Protein AF-A0AA88U810-F1 (afdb_monomer)

InterPro domains:
  IPR001944 Glycoside hydrolase, family 35 [PR00742] (34-49)
  IPR001944 Glycoside hydrolase, family 35 [PR00742] (54-70)
  IPR001944 Glycoside hydrolase, family 35 [PTHR23421] (40-185)
  IPR017853 Glycoside hydrolase superfamily [SSF51445] (4-89)
  IPR031330 Glycoside hydrolase 35, catalytic domain [PF01301] (40-86)
  IPR041392 Beta-galactosidase, beta-sandwich domain [PF17834] (128-183)

Foldseek 3Di:
DDDPPPVVVVVVVVVVVVVVVVPPVDDDDDDDDDDDDDQDQAQAAQDDDPGAPPPGDRARQSLHCQGNVRDGQPPVVVQVVLVVVLCVVCVVLVVQWDKDKDKDDADAWQDDPPDDDDDVQQIWMWIKTAHPVPRFIKIKIFGSAQPGWTWHQPDVLGIDTAGHGKIFIAGSSNRTSHMNPDGPIDGDDDDPPPPPPPPDDDDDD

Structure (mmCIF, N/CA/C/O backbone):
data_AF-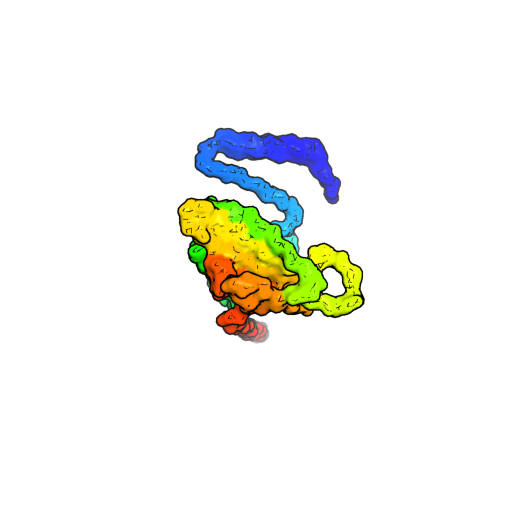A0AA88U810-F1
#
_entry.id   AF-A0AA88U810-F1
#
loop_
_atom_site.group_PDB
_atom_site.id
_atom_site.type_symbol
_atom_site.label_atom_id
_atom_site.label_alt_id
_atom_site.label_comp_id
_atom_site.label_asym_id
_atom_site.label_entity_id
_atom_site.label_seq_id
_atom_site.pdbx_PDB_ins_code
_atom_site.Cartn_x
_atom_site.Cartn_y
_atom_site.Cartn_z
_atom_site.occupancy
_atom_site.B_iso_or_equiv
_atom_site.auth_seq_id
_atom_site.auth_comp_id
_atom_site.auth_asym_id
_atom_site.auth_atom_id
_atom_site.pdbx_PDB_model_num
ATOM 1 N N . MET A 1 1 ? 28.935 14.858 -11.983 1.00 51.69 1 MET A N 1
ATOM 2 C CA . MET A 1 1 ? 28.160 16.095 -12.234 1.00 51.69 1 MET A CA 1
ATOM 3 C C . MET A 1 1 ? 27.867 16.756 -10.897 1.00 51.69 1 MET A C 1
ATOM 5 O O . MET A 1 1 ? 27.510 16.044 -9.969 1.00 51.69 1 MET A O 1
ATOM 9 N N . GLY A 1 2 ? 28.079 18.069 -10.774 1.00 67.12 2 GLY A N 1
ATOM 10 C CA . GLY A 1 2 ? 27.687 18.829 -9.581 1.00 67.12 2 GLY A CA 1
ATOM 11 C C . GLY A 1 2 ? 26.196 19.204 -9.606 1.00 67.12 2 GLY A C 1
ATOM 12 O O . GLY A 1 2 ? 25.563 19.084 -10.656 1.00 67.12 2 GLY A O 1
ATOM 13 N N . PRO A 1 3 ? 25.620 19.649 -8.477 1.00 74.25 3 PRO A N 1
ATOM 14 C CA . PRO A 1 3 ? 24.229 20.092 -8.420 1.00 74.25 3 PRO A CA 1
ATOM 15 C C . PRO A 1 3 ? 23.983 21.300 -9.341 1.00 74.25 3 PRO A C 1
ATOM 17 O O . PRO A 1 3 ? 24.819 22.195 -9.430 1.00 74.25 3 PRO A O 1
ATOM 20 N N . TYR A 1 4 ? 22.802 21.365 -9.969 1.00 81.06 4 TYR A N 1
ATOM 21 C CA . TYR A 1 4 ? 22.402 22.415 -10.928 1.00 81.06 4 TYR A CA 1
ATOM 22 C C . TYR A 1 4 ? 22.314 23.850 -10.354 1.00 81.06 4 TYR A C 1
ATOM 24 O O . TYR A 1 4 ? 22.007 24.791 -11.088 1.00 81.06 4 TYR A O 1
ATOM 32 N N . GLY A 1 5 ? 22.568 24.038 -9.055 1.00 87.88 5 GLY A N 1
ATOM 33 C CA . GLY A 1 5 ? 22.649 25.351 -8.408 1.00 87.88 5 GLY A CA 1
ATOM 34 C C . GLY A 1 5 ? 21.390 26.215 -8.561 1.00 87.88 5 GLY A C 1
ATOM 35 O O . GLY A 1 5 ? 20.269 25.710 -8.654 1.00 87.88 5 GLY A O 1
ATOM 36 N N . GLU A 1 6 ? 21.575 27.536 -8.585 1.00 91.00 6 GLU A N 1
ATOM 37 C CA . GLU A 1 6 ? 20.479 28.509 -8.724 1.00 91.00 6 GLU A CA 1
ATOM 38 C C . GLU A 1 6 ? 19.759 28.420 -10.074 1.00 91.00 6 GLU A C 1
ATOM 40 O O . GLU A 1 6 ? 18.545 28.600 -10.136 1.00 91.00 6 GLU A O 1
ATOM 45 N N . ALA A 1 7 ? 20.469 28.065 -11.149 1.00 90.00 7 ALA A N 1
ATOM 46 C CA . ALA A 1 7 ? 19.852 27.859 -12.458 1.00 90.00 7 ALA A CA 1
ATOM 47 C C . ALA A 1 7 ? 18.807 26.731 -12.414 1.00 90.00 7 ALA A C 1
ATOM 49 O O . ALA A 1 7 ? 17.705 26.883 -12.944 1.00 90.00 7 ALA A O 1
ATOM 50 N N . GLY A 1 8 ? 19.113 25.639 -11.704 1.00 87.25 8 GLY A N 1
ATOM 51 C CA . GLY A 1 8 ? 18.159 24.565 -11.441 1.00 87.25 8 GLY A CA 1
ATOM 52 C C . GLY A 1 8 ? 16.920 25.069 -10.702 1.00 87.25 8 GLY A C 1
ATOM 53 O O . GLY A 1 8 ? 15.804 24.820 -11.143 1.00 87.25 8 GLY A O 1
ATOM 54 N N . LYS A 1 9 ? 17.087 25.840 -9.621 1.00 86.94 9 LYS A N 1
ATOM 55 C CA . LYS A 1 9 ? 15.951 26.394 -8.859 1.00 86.94 9 LYS A CA 1
ATOM 56 C C . LYS A 1 9 ? 15.064 27.303 -9.713 1.00 86.94 9 LYS A C 1
ATOM 58 O O . LYS A 1 9 ? 13.843 27.149 -9.689 1.00 86.94 9 LYS A O 1
ATOM 63 N N . SER A 1 10 ? 15.665 28.197 -10.497 1.00 91.31 10 SER A N 1
ATOM 64 C CA . SER A 1 10 ? 14.942 29.095 -11.407 1.00 91.31 10 SER A CA 1
ATOM 65 C C . SER A 1 10 ? 14.142 28.325 -12.458 1.00 91.31 10 SER A C 1
ATOM 67 O O . SER A 1 10 ? 12.977 28.639 -12.692 1.00 91.31 10 SER A O 1
ATOM 69 N N . TYR A 1 11 ? 14.718 27.263 -13.028 1.00 91.00 11 TYR A N 1
ATOM 70 C CA . TYR A 1 11 ? 14.013 26.384 -13.961 1.00 91.00 11 TYR A CA 1
ATOM 71 C C . TYR A 1 11 ? 12.828 25.654 -13.308 1.00 91.00 11 TYR A C 1
ATOM 73 O O . TYR A 1 11 ? 11.730 25.631 -13.864 1.00 91.00 11 TYR A O 1
ATOM 81 N N . ILE A 1 12 ? 13.016 25.089 -12.109 1.00 88.75 12 ILE A N 1
ATOM 82 C CA . ILE A 1 12 ? 11.950 24.392 -11.367 1.00 88.75 12 ILE A CA 1
ATOM 83 C C . ILE A 1 12 ? 10.801 25.343 -11.007 1.00 88.75 12 ILE A C 1
ATOM 85 O O . ILE A 1 12 ? 9.641 24.933 -10.998 1.00 88.75 12 ILE A O 1
ATOM 89 N N . LYS A 1 13 ? 11.104 26.613 -10.727 1.00 90.62 13 LYS A N 1
ATOM 90 C CA . LYS A 1 13 ? 10.081 27.629 -10.479 1.00 90.62 13 LYS A CA 1
ATOM 91 C C . LYS A 1 13 ? 9.305 27.958 -11.755 1.00 90.62 13 LYS A C 1
ATOM 93 O O . LYS A 1 13 ? 8.086 27.819 -11.774 1.00 90.62 13 LYS A O 1
ATOM 98 N N . TRP A 1 14 ? 10.012 28.293 -12.833 1.00 94.69 14 TRP A N 1
ATOM 99 C CA . TRP A 1 14 ? 9.397 28.615 -14.121 1.00 94.69 14 TRP A CA 1
ATOM 100 C C . TRP A 1 14 ? 8.522 27.471 -14.661 1.00 94.69 14 TRP A C 1
ATOM 102 O O . TRP A 1 14 ? 7.395 27.715 -15.085 1.00 94.69 14 TRP A O 1
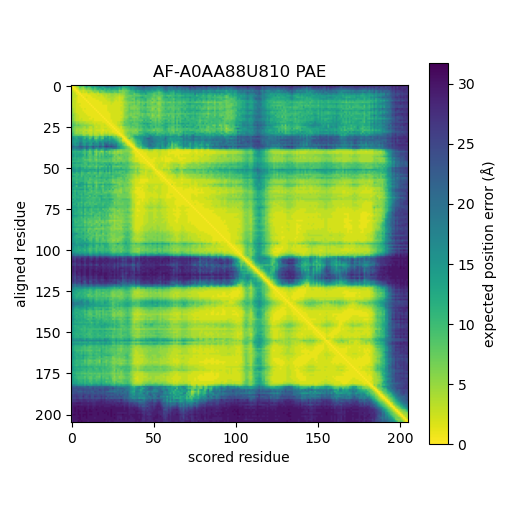ATOM 112 N N . ARG A 1 15 ? 8.984 26.209 -14.590 1.00 93.62 15 ARG A N 1
ATOM 113 C CA . ARG A 1 15 ? 8.199 25.054 -15.072 1.00 93.62 15 ARG A CA 1
ATOM 114 C C . ARG A 1 15 ? 6.889 24.885 -14.293 1.00 93.62 15 ARG A C 1
ATOM 116 O O . ARG A 1 15 ? 5.883 24.488 -14.871 1.00 93.62 15 ARG A O 1
ATOM 123 N N . ALA A 1 16 ? 6.904 25.159 -12.985 1.00 91.38 16 ALA A N 1
ATOM 124 C CA . ALA A 1 16 ? 5.725 25.037 -12.134 1.00 91.38 16 ALA A CA 1
ATOM 125 C C . ALA A 1 16 ? 4.721 26.157 -12.431 1.00 91.38 16 ALA A C 1
ATOM 127 O O . ALA A 1 16 ? 3.528 25.892 -12.561 1.00 91.38 16 ALA A O 1
ATOM 128 N N . GLU A 1 17 ? 5.207 27.388 -12.607 1.00 94.81 17 GLU A N 1
ATOM 129 C CA . GLU A 1 17 ? 4.382 28.535 -13.002 1.00 94.81 17 GLU A CA 1
ATOM 130 C C . GLU A 1 17 ? 3.748 28.327 -14.383 1.00 94.81 17 GLU A C 1
ATOM 132 O O . GLU A 1 17 ? 2.558 28.589 -14.556 1.00 94.81 17 GLU A O 1
ATOM 137 N N . LEU A 1 18 ? 4.504 27.784 -15.344 1.00 95.38 18 LEU A N 1
ATOM 138 C CA . LEU A 1 18 ? 3.981 27.411 -16.656 1.00 95.38 18 LEU A CA 1
ATOM 139 C C . LEU A 1 18 ? 2.897 26.331 -16.550 1.00 95.38 18 LEU A C 1
ATOM 141 O O . LEU A 1 18 ? 1.841 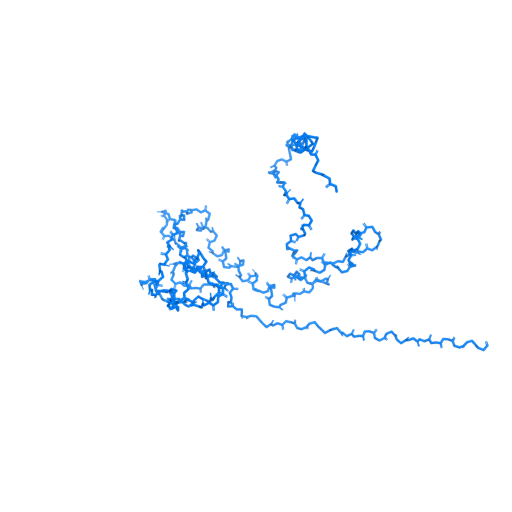26.473 -17.150 1.00 95.38 18 LEU A O 1
ATOM 145 N N . ALA A 1 19 ? 3.125 25.264 -15.780 1.00 92.69 19 ALA A N 1
ATOM 146 C CA . ALA A 1 19 ? 2.130 24.205 -15.619 1.00 92.69 19 ALA A CA 1
ATOM 147 C C . ALA A 1 19 ? 0.810 24.758 -15.049 1.00 92.69 19 ALA A C 1
ATOM 149 O O . ALA A 1 19 ? -0.266 24.507 -15.596 1.00 92.69 19 ALA A O 1
ATOM 150 N N . VAL A 1 20 ? 0.887 25.579 -13.996 1.00 92.75 20 VAL A N 1
ATOM 151 C CA . VAL A 1 20 ? -0.289 26.227 -13.396 1.00 92.75 20 VAL A CA 1
ATOM 152 C C . VAL A 1 20 ? -0.989 27.163 -14.389 1.00 92.75 20 VAL A C 1
ATOM 154 O O . VAL A 1 20 ? -2.219 27.162 -14.446 1.00 92.75 20 VAL A O 1
ATOM 157 N N . SER A 1 21 ? -0.243 27.918 -15.204 1.00 95.88 21 SER A N 1
ATOM 158 C CA . SER A 1 21 ? -0.827 28.882 -16.148 1.00 95.88 21 SER A CA 1
ATOM 159 C C . SER A 1 21 ? -1.617 28.238 -17.291 1.00 95.88 21 SER A C 1
ATOM 161 O O . SER A 1 21 ? -2.505 28.884 -17.845 1.00 95.88 21 SER A O 1
ATOM 163 N N . LEU A 1 22 ? -1.374 26.958 -17.600 1.00 95.12 22 LEU A N 1
ATOM 164 C CA . LEU A 1 22 ? -2.154 26.204 -18.589 1.00 95.12 22 LEU A CA 1
ATOM 165 C C . LEU A 1 22 ? -3.609 25.950 -18.158 1.00 95.12 22 LEU A C 1
ATOM 167 O O . LEU A 1 22 ? -4.422 25.571 -18.995 1.00 95.12 22 LEU A O 1
ATOM 171 N N . ASN A 1 23 ? -3.945 26.152 -16.877 1.00 92.12 23 ASN A N 1
ATOM 172 C CA . ASN A 1 23 ? -5.307 26.076 -16.338 1.00 92.12 23 ASN A CA 1
ATOM 173 C C . ASN A 1 23 ? -6.091 24.813 -16.761 1.00 92.12 23 ASN A C 1
ATOM 175 O O . ASN A 1 23 ? -7.247 24.872 -17.176 1.00 92.12 23 ASN A O 1
ATOM 179 N N . VAL A 1 24 ? -5.451 23.650 -16.639 1.00 92.81 24 VAL A N 1
ATOM 180 C CA . VAL A 1 24 ? -5.997 22.352 -17.078 1.00 92.81 24 VAL A CA 1
ATOM 181 C C . VAL A 1 24 ? -7.153 21.819 -16.213 1.00 92.81 24 VAL A C 1
ATOM 183 O O . VAL A 1 24 ? -7.728 20.784 -16.532 1.00 92.81 24 VAL A O 1
ATOM 186 N N . GLY A 1 25 ? -7.502 22.497 -15.113 1.00 91.75 25 GLY A N 1
ATOM 187 C CA . GLY A 1 25 ? -8.644 22.146 -14.257 1.00 91.75 25 GLY A CA 1
ATOM 188 C C . GLY A 1 25 ? -8.413 20.995 -13.268 1.00 91.75 25 GLY A C 1
ATOM 189 O O . GLY A 1 25 ? -9.334 20.636 -12.539 1.00 91.75 25 GLY A O 1
ATOM 190 N N . VAL A 1 26 ? -7.199 20.440 -13.198 1.00 93.25 26 VAL A N 1
ATOM 191 C CA . VAL A 1 26 ? -6.799 19.397 -12.236 1.00 93.25 26 VAL A CA 1
ATOM 192 C C . VAL A 1 26 ? -5.497 19.777 -11.513 1.00 93.25 26 VAL A C 1
ATOM 194 O O . VAL A 1 26 ? -4.697 20.528 -12.077 1.00 93.25 26 VAL A O 1
ATOM 197 N N . PRO A 1 27 ? -5.259 19.300 -10.272 1.00 90.31 27 PRO A N 1
ATOM 198 C CA . PRO A 1 27 ? -4.033 19.606 -9.538 1.00 90.31 27 PRO A CA 1
ATOM 199 C C . PRO A 1 27 ? -2.773 19.090 -10.238 1.00 90.31 27 PRO A C 1
ATOM 201 O O . PRO A 1 27 ? -2.723 17.949 -10.697 1.00 90.31 27 PRO A O 1
ATOM 204 N N . TRP A 1 28 ? -1.724 19.910 -10.244 1.00 87.50 28 TRP A N 1
ATOM 205 C CA . TRP A 1 28 ? -0.393 19.495 -10.677 1.00 87.50 28 TRP A CA 1
ATOM 206 C C . TRP A 1 28 ? 0.382 18.856 -9.526 1.00 87.50 28 TRP A C 1
ATOM 208 O O . TRP A 1 28 ? 0.409 19.383 -8.414 1.00 87.50 28 TRP A O 1
ATOM 218 N N . VAL A 1 29 ? 1.069 17.752 -9.816 1.00 87.56 29 VAL A N 1
ATOM 219 C CA . VAL A 1 29 ? 1.972 17.068 -8.883 1.00 87.56 29 VAL A CA 1
ATOM 220 C C . VAL A 1 29 ? 3.346 16.945 -9.539 1.00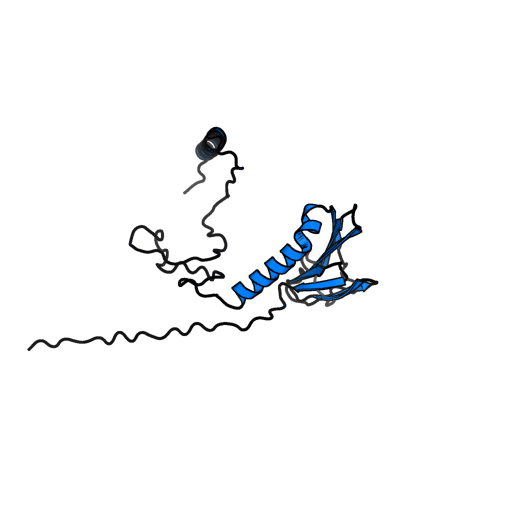 87.56 29 VAL A C 1
ATOM 222 O O . VAL A 1 29 ? 3.455 16.669 -10.730 1.00 87.56 29 VAL A O 1
ATOM 225 N N . THR A 1 30 ? 4.407 17.177 -8.768 1.00 80.88 30 THR A N 1
ATOM 226 C CA . THR A 1 30 ? 5.801 17.046 -9.214 1.00 80.88 30 THR A CA 1
ATOM 227 C C . THR A 1 30 ? 6.502 16.049 -8.304 1.00 80.88 30 THR A C 1
ATOM 229 O O . THR A 1 30 ? 6.679 16.327 -7.118 1.00 80.88 30 THR A O 1
ATOM 232 N N . CYS A 1 31 ? 6.941 14.919 -8.851 1.00 75.12 31 CYS A N 1
ATOM 233 C CA . CYS A 1 31 ? 7.801 13.981 -8.138 1.00 75.12 31 CYS A CA 1
ATOM 234 C C . CYS A 1 31 ? 9.235 14.538 -8.011 1.00 75.12 31 CYS A C 1
ATOM 236 O O . CYS A 1 31 ? 9.712 15.318 -8.842 1.00 75.12 31 CYS A O 1
ATOM 238 N N . LYS A 1 32 ? 9.933 14.164 -6.935 1.00 63.84 32 LYS A N 1
ATOM 239 C CA . LYS A 1 32 ? 11.369 14.421 -6.747 1.00 63.84 32 LYS A CA 1
ATOM 240 C C . LYS A 1 32 ? 12.106 13.162 -7.197 1.00 63.84 32 LYS A C 1
ATOM 242 O O . LYS A 1 32 ? 11.866 12.121 -6.602 1.00 63.84 32 LYS A O 1
ATOM 247 N N . GLN A 1 33 ? 12.994 13.234 -8.191 1.00 54.16 33 GLN A N 1
ATOM 248 C CA . GLN A 1 33 ? 13.615 12.022 -8.739 1.00 54.16 33 GLN A CA 1
ATOM 249 C C . GLN A 1 33 ? 15.145 12.087 -8.732 1.00 54.16 33 GLN A C 1
ATOM 251 O O . GLN A 1 33 ? 15.744 13.013 -9.274 1.00 54.16 33 GLN A O 1
ATOM 256 N N . ALA A 1 34 ? 15.755 11.082 -8.108 1.00 52.47 34 ALA A N 1
ATOM 257 C CA . ALA A 1 34 ? 17.111 10.630 -8.394 1.00 52.47 34 ALA A CA 1
ATOM 258 C C . ALA A 1 34 ? 16.976 9.133 -8.718 1.00 52.47 34 ALA A C 1
ATOM 260 O O . ALA A 1 34 ? 16.962 8.289 -7.831 1.00 52.47 34 ALA A O 1
ATOM 261 N N . ASP A 1 35 ? 16.696 8.860 -9.987 1.00 49.38 35 ASP A N 1
ATOM 262 C CA . ASP A 1 35 ? 16.807 7.571 -10.683 1.00 49.38 35 ASP A CA 1
ATOM 263 C C . ASP A 1 35 ? 15.909 6.401 -10.242 1.00 49.38 35 ASP A C 1
ATOM 265 O O . ASP A 1 35 ? 16.075 5.300 -10.752 1.00 49.38 35 ASP A O 1
ATOM 269 N N . ALA A 1 36 ? 14.932 6.605 -9.359 1.00 49.91 36 ALA A N 1
ATOM 270 C CA . ALA A 1 36 ? 14.001 5.547 -8.970 1.00 49.91 36 ALA A CA 1
ATOM 271 C C . ALA A 1 36 ? 12.862 5.377 -10.000 1.00 49.91 36 ALA A C 1
ATOM 273 O O . ALA A 1 36 ? 12.108 6.325 -10.238 1.00 49.91 36 ALA A O 1
ATOM 274 N N . PRO A 1 37 ? 12.689 4.189 -10.590 1.00 56.12 37 PRO A N 1
ATOM 275 C CA . PRO A 1 37 ? 11.380 3.680 -10.970 1.00 56.12 37 PRO A CA 1
ATOM 276 C C . PRO A 1 37 ? 10.610 3.350 -9.689 1.00 56.12 37 PRO A C 1
ATOM 278 O O . PRO A 1 37 ? 11.029 2.518 -8.883 1.00 56.12 37 PRO A O 1
ATOM 281 N N . GLU A 1 38 ? 9.508 4.063 -9.478 1.00 63.41 38 GLU A N 1
ATOM 282 C CA . GLU A 1 38 ? 8.498 3.709 -8.478 1.00 63.41 38 GLU A CA 1
ATOM 283 C C . GLU A 1 38 ? 7.933 2.306 -8.777 1.00 63.41 38 GLU A C 1
ATOM 285 O O . GLU A 1 38 ? 8.047 1.846 -9.917 1.00 63.41 38 GLU A O 1
ATOM 290 N N . PRO A 1 39 ? 7.353 1.585 -7.795 1.00 75.00 39 PRO A N 1
ATOM 291 C CA . PRO A 1 39 ? 6.843 0.240 -8.043 1.00 75.00 39 PRO A CA 1
ATOM 292 C C . PRO A 1 39 ? 5.829 0.257 -9.194 1.00 75.00 39 PRO A C 1
ATOM 294 O O . PRO A 1 39 ? 4.753 0.846 -9.093 1.00 75.00 39 PRO A O 1
ATOM 297 N N . MET A 1 40 ? 6.193 -0.391 -10.300 1.00 86.44 40 MET A N 1
ATOM 298 C CA . MET A 1 40 ? 5.344 -0.510 -11.478 1.00 86.44 40 MET A CA 1
ATOM 299 C C . MET A 1 40 ? 4.201 -1.481 -11.180 1.00 86.44 40 MET A C 1
ATOM 301 O O . MET A 1 40 ? 4.413 -2.528 -10.570 1.00 86.44 40 MET A O 1
ATOM 305 N N . TYR A 1 41 ? 2.985 -1.163 -11.633 1.00 90.69 41 TYR A N 1
ATOM 306 C CA . TYR A 1 41 ? 1.893 -2.144 -11.613 1.00 90.69 41 TYR A CA 1
ATOM 307 C C . TYR A 1 41 ? 2.057 -3.191 -12.726 1.00 90.69 41 TYR A C 1
ATOM 309 O O . TYR A 1 41 ? 1.805 -4.374 -12.514 1.00 90.69 41 TYR A O 1
ATOM 317 N N . HIS A 1 42 ? 2.525 -2.740 -13.889 1.00 93.31 42 HIS A N 1
ATOM 318 C CA . HIS A 1 42 ? 3.010 -3.549 -14.998 1.00 93.31 42 HIS A CA 1
ATOM 319 C C . HIS A 1 42 ? 4.219 -2.833 -15.583 1.00 93.31 42 HIS A C 1
ATOM 321 O O . HIS A 1 42 ? 4.122 -1.655 -15.930 1.00 93.31 42 HIS A O 1
ATOM 327 N N . GLY A 1 43 ? 5.349 -3.524 -15.642 1.00 91.62 43 GLY A N 1
ATOM 328 C CA . GLY A 1 43 ? 6.582 -2.964 -16.169 1.00 91.62 43 GLY A CA 1
ATOM 329 C C . GLY A 1 43 ? 6.704 -3.091 -17.694 1.00 91.62 43 GLY A C 1
ATOM 330 O O . GLY A 1 43 ? 6.924 -2.096 -18.383 1.00 91.62 43 GLY A O 1
ATOM 331 N N . GLY A 1 44 ? 6.472 -4.295 -18.227 1.00 91.69 44 GLY A N 1
ATOM 332 C CA . GLY A 1 44 ? 6.482 -4.576 -19.667 1.00 91.69 44 GLY A CA 1
ATOM 333 C C . GLY A 1 44 ? 7.888 -4.689 -20.266 1.00 91.69 44 GLY A C 1
ATOM 334 O O . GLY A 1 44 ? 8.821 -5.145 -19.604 1.00 91.69 44 GLY A O 1
ATOM 335 N N . THR A 1 45 ? 8.037 -4.272 -21.526 1.00 94.50 45 THR A N 1
ATOM 336 C CA . THR A 1 45 ? 9.264 -4.453 -22.320 1.00 94.50 45 THR A CA 1
ATOM 337 C C . THR A 1 45 ? 9.683 -3.152 -23.005 1.00 94.50 45 THR A C 1
ATOM 339 O O . THR A 1 45 ? 8.884 -2.469 -23.652 1.00 94.50 45 THR A O 1
ATOM 342 N N . ASN A 1 46 ? 10.975 -2.839 -22.948 1.00 93.50 46 ASN A N 1
ATOM 343 C CA . ASN A 1 46 ? 11.602 -1.774 -23.725 1.00 93.50 46 ASN A CA 1
ATOM 344 C C . ASN A 1 46 ? 11.796 -2.216 -25.188 1.00 93.50 46 ASN A C 1
ATOM 346 O O . ASN A 1 46 ? 12.862 -2.698 -25.570 1.00 93.50 46 ASN A O 1
ATOM 350 N N . PHE A 1 47 ? 10.762 -2.072 -26.021 1.00 92.44 47 PHE A N 1
ATOM 351 C CA . PHE A 1 47 ? 10.823 -2.467 -27.433 1.00 92.44 47 PHE A CA 1
ATOM 352 C C . PHE A 1 47 ? 11.686 -1.535 -28.304 1.00 92.44 47 PHE A C 1
ATOM 354 O O . PHE A 1 47 ? 11.797 -0.329 -28.081 1.00 92.44 47 PHE A O 1
ATOM 361 N N . GLY A 1 48 ? 12.226 -2.083 -29.395 1.00 93.69 48 GLY A N 1
ATOM 362 C CA . GLY A 1 48 ? 12.959 -1.309 -30.396 1.00 93.69 48 GLY A CA 1
ATOM 363 C C . GLY A 1 48 ? 14.360 -0.904 -29.933 1.00 93.69 48 GLY A C 1
ATOM 364 O O . GLY A 1 48 ? 15.063 -1.691 -29.308 1.00 93.69 48 GLY A O 1
ATOM 365 N N . ARG A 1 49 ? 14.809 0.297 -30.325 1.00 90.12 49 ARG A N 1
ATOM 366 C CA . ARG A 1 49 ? 16.166 0.807 -30.016 1.00 90.12 49 ARG A CA 1
ATOM 367 C C . ARG A 1 49 ? 16.188 2.218 -29.426 1.00 90.12 49 ARG A C 1
ATOM 369 O O . ARG A 1 49 ? 17.251 2.818 -29.309 1.00 90.12 49 ARG A O 1
ATOM 376 N N . THR A 1 50 ? 15.017 2.764 -29.116 1.00 88.69 50 THR A N 1
ATOM 377 C CA . THR A 1 50 ? 14.851 4.107 -28.538 1.00 88.69 50 THR A CA 1
ATOM 378 C C . THR A 1 50 ? 14.143 4.077 -27.182 1.00 88.69 50 THR A C 1
ATOM 380 O O . THR A 1 50 ? 14.034 5.120 -26.544 1.00 88.69 50 THR A O 1
ATOM 383 N N . ALA A 1 51 ? 13.664 2.906 -26.747 1.00 84.31 51 ALA A N 1
ATOM 384 C CA . ALA A 1 51 ? 13.193 2.642 -25.389 1.00 84.31 51 ALA A CA 1
ATOM 385 C C . ALA A 1 51 ? 14.298 1.941 -24.579 1.00 84.31 51 ALA A C 1
ATOM 387 O O . ALA A 1 51 ? 15.150 1.280 -25.169 1.00 84.31 51 ALA A O 1
ATOM 388 N N . GLY A 1 52 ? 14.265 2.070 -23.247 1.00 77.75 52 GLY A N 1
ATOM 389 C CA . GLY A 1 52 ? 15.284 1.519 -22.346 1.00 77.75 52 GLY A CA 1
ATOM 390 C C . GLY A 1 52 ? 16.586 2.315 -22.416 1.00 77.75 52 GLY A C 1
ATOM 391 O O . GLY A 1 52 ? 17.376 2.145 -23.338 1.00 77.75 52 GLY A O 1
ATOM 392 N N . GLY A 1 53 ? 16.798 3.224 -21.457 1.00 83.94 53 GLY A N 1
ATOM 393 C CA . GLY A 1 53 ? 17.996 4.072 -21.398 1.00 83.94 53 GLY A CA 1
ATOM 394 C C . GLY A 1 53 ? 19.320 3.284 -21.410 1.00 83.94 53 GLY A C 1
ATOM 395 O O . GLY A 1 53 ? 19.324 2.053 -21.386 1.00 83.94 53 GLY A O 1
ATOM 396 N N . PRO A 1 54 ? 20.478 3.967 -21.432 1.00 85.56 54 PRO A N 1
ATOM 397 C CA . PRO A 1 54 ? 21.776 3.297 -21.479 1.00 85.56 54 PRO A CA 1
ATOM 398 C C . PRO A 1 54 ? 21.906 2.215 -20.397 1.00 85.56 54 PRO A C 1
ATOM 400 O O . PRO A 1 54 ? 21.699 2.499 -19.221 1.00 85.56 54 PRO A O 1
ATOM 403 N N . TYR A 1 55 ? 22.268 0.994 -20.804 1.00 86.38 55 TYR A N 1
ATOM 404 C CA . TYR A 1 55 ? 22.429 -0.179 -19.927 1.00 86.38 55 TYR A CA 1
ATOM 405 C C . TYR A 1 55 ? 21.155 -0.680 -19.226 1.00 86.38 55 TYR A C 1
ATOM 407 O O . TYR A 1 55 ? 21.247 -1.509 -18.322 1.00 86.38 55 TYR A O 1
ATOM 415 N N . ILE A 1 56 ? 19.971 -0.236 -19.649 1.00 85.94 56 ILE A N 1
ATOM 416 C CA . ILE A 1 56 ? 18.706 -0.826 -19.208 1.00 85.94 56 ILE A CA 1
ATOM 417 C C . ILE A 1 56 ? 18.401 -2.045 -20.077 1.00 85.94 56 ILE A C 1
ATOM 419 O O . ILE A 1 56 ? 18.516 -2.000 -21.302 1.00 85.94 56 ILE A O 1
ATOM 423 N N . ALA A 1 57 ? 18.030 -3.148 -19.431 1.00 88.50 57 ALA A N 1
ATOM 424 C CA . ALA A 1 57 ? 17.640 -4.363 -20.126 1.00 88.50 57 ALA A CA 1
ATOM 425 C C . ALA A 1 57 ? 16.377 -4.147 -20.979 1.00 88.50 57 ALA A C 1
ATOM 427 O O . ALA A 1 57 ? 15.562 -3.252 -20.738 1.00 88.50 57 ALA A O 1
ATOM 428 N N . THR A 1 58 ? 16.202 -5.007 -21.982 1.00 91.44 58 THR A N 1
ATOM 429 C CA . THR A 1 58 ? 14.962 -5.057 -22.764 1.00 91.44 58 THR A CA 1
ATOM 430 C C . THR A 1 58 ? 13.778 -5.423 -21.871 1.00 91.44 58 THR A C 1
ATOM 432 O O . THR A 1 58 ? 12.737 -4.781 -21.976 1.00 91.44 58 THR A O 1
ATOM 435 N N . SER A 1 59 ? 13.963 -6.365 -20.940 1.00 91.31 59 SER A N 1
ATOM 436 C CA . SER A 1 59 ? 12.976 -6.626 -19.892 1.00 91.31 59 SER A CA 1
ATOM 437 C C . SER A 1 59 ? 12.847 -5.423 -18.965 1.00 91.31 59 SER A C 1
ATOM 439 O O . SER A 1 59 ? 13.845 -4.859 -18.503 1.00 91.31 59 SER A O 1
ATOM 441 N N . TYR A 1 60 ? 11.604 -5.045 -18.690 1.00 90.88 60 TYR A N 1
ATOM 442 C CA . TYR A 1 60 ? 11.258 -3.984 -17.757 1.00 90.88 60 TYR A CA 1
ATOM 443 C C . TYR A 1 60 ? 10.268 -4.484 -16.700 1.00 90.88 60 TYR A C 1
ATOM 445 O O . TYR A 1 60 ? 9.497 -3.699 -16.178 1.00 90.88 60 TYR A O 1
ATOM 453 N N . GLU A 1 61 ? 10.288 -5.780 -16.367 1.00 86.88 61 GLU A N 1
ATOM 454 C CA . GLU A 1 61 ? 9.315 -6.464 -15.497 1.00 86.88 61 GLU A CA 1
ATOM 455 C C . GLU A 1 61 ? 9.123 -5.827 -14.108 1.00 86.88 61 GLU A C 1
ATOM 457 O O . GLU A 1 61 ? 8.002 -5.769 -13.605 1.00 86.88 61 GLU A O 1
ATOM 462 N N . TYR A 1 62 ? 10.200 -5.336 -13.483 1.00 89.38 62 TYR A N 1
ATOM 463 C CA . TYR A 1 62 ? 10.196 -4.698 -12.154 1.00 89.38 62 TYR A CA 1
ATOM 464 C C . TYR A 1 62 ? 9.703 -5.553 -10.976 1.00 89.38 62 TYR A C 1
ATOM 466 O O . TYR A 1 62 ? 9.426 -5.002 -9.909 1.00 89.38 62 TYR A O 1
ATOM 474 N N . ASP A 1 63 ? 9.597 -6.879 -11.144 1.00 90.19 63 ASP A N 1
ATOM 475 C CA . ASP A 1 63 ? 8.874 -7.747 -10.201 1.00 90.19 63 ASP A CA 1
ATOM 476 C C . ASP A 1 63 ? 7.491 -7.126 -9.884 1.00 90.19 63 ASP A C 1
ATOM 478 O O . ASP A 1 63 ? 7.033 -7.030 -8.743 1.00 90.19 63 ASP A O 1
ATOM 482 N N . ALA A 1 64 ? 6.846 -6.582 -10.917 1.00 92.12 64 ALA A N 1
ATOM 483 C CA . ALA A 1 64 ? 5.563 -5.917 -10.801 1.00 92.12 64 ALA A CA 1
ATOM 484 C C . ALA A 1 64 ? 4.441 -6.934 -10.498 1.00 92.12 64 ALA A C 1
ATOM 486 O O . ALA A 1 64 ? 4.595 -8.136 -10.732 1.00 92.12 64 ALA A O 1
ATOM 487 N N . PRO A 1 65 ? 3.286 -6.486 -9.969 1.00 93.56 65 PRO A N 1
ATOM 488 C CA . PRO A 1 65 ? 2.100 -7.331 -9.816 1.00 93.56 65 PRO A CA 1
ATOM 489 C C . PRO A 1 65 ? 1.633 -7.989 -11.122 1.00 93.56 65 PRO A C 1
ATOM 491 O O . PRO A 1 65 ? 1.076 -9.083 -11.082 1.00 93.56 65 PRO A O 1
ATOM 494 N N . LEU A 1 66 ? 1.840 -7.337 -12.266 1.00 93.75 66 LEU A N 1
ATOM 495 C CA . LEU A 1 66 ? 1.730 -7.957 -13.581 1.00 93.75 66 LEU A CA 1
ATOM 496 C C . LEU A 1 66 ? 3.130 -8.129 -14.169 1.00 93.75 66 LEU A C 1
ATOM 498 O O . LEU A 1 66 ? 3.857 -7.139 -14.273 1.00 93.75 66 LEU A O 1
ATOM 502 N N . ASP A 1 67 ? 3.478 -9.353 -14.563 1.00 91.81 67 ASP A N 1
ATOM 503 C CA . ASP A 1 67 ? 4.789 -9.667 -15.144 1.00 91.81 67 ASP A CA 1
ATOM 504 C C . ASP A 1 67 ? 5.013 -8.950 -16.493 1.00 91.81 67 ASP A C 1
ATOM 506 O O . ASP A 1 67 ? 4.142 -8.228 -16.993 1.00 91.81 67 ASP A O 1
ATOM 510 N N . GLU A 1 68 ? 6.186 -9.136 -17.103 1.00 94.38 68 GLU A N 1
ATOM 511 C CA . GLU A 1 68 ? 6.541 -8.535 -18.398 1.00 94.38 68 GLU A CA 1
ATOM 512 C C . GLU A 1 68 ? 5.518 -8.833 -19.510 1.00 94.38 68 GLU A C 1
ATOM 514 O O . GLU A 1 68 ? 5.299 -8.001 -20.391 1.00 94.38 68 GLU A O 1
ATOM 519 N N . TYR A 1 69 ? 4.836 -9.975 -19.438 1.00 95.12 69 TYR A N 1
ATOM 520 C CA . TYR A 1 69 ? 3.873 -10.446 -20.432 1.00 95.12 69 TYR A CA 1
ATOM 521 C C . TYR A 1 69 ? 2.418 -10.113 -20.066 1.00 95.12 69 TYR A C 1
ATOM 523 O O . TYR A 1 69 ? 1.503 -10.409 -20.836 1.00 95.12 69 TYR A O 1
ATOM 531 N N . GLY A 1 70 ? 2.191 -9.485 -18.910 1.00 92.25 70 GLY A N 1
ATOM 532 C CA . GLY A 1 70 ? 0.869 -9.124 -18.404 1.00 92.25 70 GLY A CA 1
ATOM 533 C C . GLY A 1 70 ? 0.155 -10.237 -17.630 1.00 92.25 70 GLY A C 1
ATOM 534 O O . GLY A 1 70 ? -1.029 -10.084 -17.320 1.00 92.25 70 GLY A O 1
ATOM 535 N N . ASN A 1 71 ? 0.830 -11.341 -17.293 1.00 94.88 71 ASN A N 1
ATOM 536 C CA . ASN A 1 71 ? 0.262 -12.361 -16.412 1.00 94.88 71 ASN A CA 1
ATOM 537 C C . ASN A 1 71 ? 0.291 -11.899 -14.951 1.00 94.88 71 ASN A C 1
ATOM 539 O O . ASN A 1 71 ? 1.059 -11.023 -14.556 1.00 94.88 71 ASN A O 1
ATOM 543 N N . LEU A 1 72 ? -0.546 -12.521 -14.119 1.00 93.62 72 LEU A N 1
ATOM 544 C CA . LEU A 1 72 ? -0.598 -12.225 -12.689 1.00 93.62 72 LEU A CA 1
ATOM 545 C C . LEU A 1 72 ? 0.634 -12.800 -11.976 1.00 93.62 72 LEU A C 1
ATOM 547 O O . LEU A 1 72 ? 0.789 -14.018 -11.913 1.00 93.62 72 LEU A O 1
ATOM 551 N N . ASN A 1 73 ? 1.443 -11.943 -11.356 1.00 92.94 73 ASN A N 1
ATOM 552 C CA . ASN A 1 73 ? 2.545 -12.360 -10.492 1.00 92.94 73 ASN A CA 1
ATOM 553 C C . ASN A 1 73 ? 2.006 -12.689 -9.087 1.00 92.94 73 ASN A C 1
ATOM 555 O O . ASN A 1 73 ? 1.734 -11.794 -8.274 1.00 92.94 73 ASN A O 1
ATOM 559 N N . GLN A 1 74 ? 1.787 -13.978 -8.806 1.00 92.88 74 GLN A N 1
ATOM 560 C CA . GLN A 1 74 ? 1.290 -14.447 -7.511 1.00 92.88 74 GLN A CA 1
ATOM 561 C C . GLN A 1 74 ? 2.435 -14.838 -6.566 1.00 92.88 74 GLN A C 1
ATOM 563 O O . GLN A 1 74 ? 3.387 -15.490 -6.990 1.00 92.88 74 GLN A O 1
ATOM 568 N N . PRO A 1 75 ? 2.324 -14.530 -5.260 1.00 94.12 75 PRO A N 1
ATOM 569 C CA . PRO A 1 75 ? 1.112 -14.076 -4.565 1.00 94.12 75 PRO A CA 1
ATOM 570 C C . PRO A 1 75 ? 0.919 -12.551 -4.543 1.00 94.12 75 PRO A C 1
ATOM 572 O O . PRO A 1 75 ? -0.094 -12.071 -4.036 1.00 94.12 75 PRO A O 1
ATOM 575 N N . LYS A 1 76 ? 1.880 -11.777 -5.064 1.00 92.62 76 LYS A N 1
ATOM 576 C CA . LYS A 1 76 ? 1.932 -10.313 -4.928 1.00 92.62 76 LYS A CA 1
ATOM 577 C C . LYS A 1 76 ? 0.663 -9.625 -5.417 1.00 92.62 76 LYS A C 1
ATOM 579 O O . LYS A 1 76 ? 0.081 -8.824 -4.687 1.00 92.62 76 LYS A O 1
ATOM 584 N N . TRP A 1 77 ? 0.215 -9.949 -6.628 1.00 94.44 77 TRP A N 1
ATOM 585 C CA . TRP A 1 77 ? -0.996 -9.367 -7.195 1.00 94.44 77 TRP A CA 1
ATOM 586 C C . TRP A 1 77 ? -2.232 -9.667 -6.346 1.00 94.44 77 TRP A C 1
ATOM 588 O O . TRP A 1 77 ? -3.009 -8.759 -6.044 1.00 94.44 77 TRP A O 1
ATOM 598 N N . GLY A 1 78 ? -2.406 -10.928 -5.936 1.00 93.75 78 GLY A N 1
ATOM 599 C CA . GLY A 1 78 ? -3.540 -11.347 -5.116 1.00 93.75 78 GLY A CA 1
ATOM 600 C C . GLY A 1 78 ? -3.538 -10.651 -3.760 1.00 93.75 78 GLY A C 1
ATOM 601 O O . GLY A 1 78 ? -4.551 -10.085 -3.352 1.00 93.75 78 GLY A O 1
ATOM 602 N N . HIS A 1 79 ? -2.376 -10.602 -3.111 1.00 95.06 79 HIS A N 1
ATOM 603 C CA . HIS A 1 79 ? -2.205 -9.974 -1.803 1.00 95.06 79 HIS A CA 1
ATOM 604 C C . HIS A 1 79 ? -2.504 -8.470 -1.839 1.00 95.06 79 HIS A C 1
ATOM 606 O O . HIS A 1 79 ? -3.275 -7.963 -1.025 1.00 95.06 79 HIS A O 1
ATOM 612 N N . LEU A 1 80 ? -1.998 -7.753 -2.850 1.00 94.94 80 LEU A N 1
ATOM 613 C CA . LEU A 1 80 ? -2.302 -6.330 -3.049 1.00 94.94 80 LEU A CA 1
ATOM 614 C C . LEU A 1 80 ? -3.773 -6.088 -3.407 1.00 94.94 80 LEU A C 1
ATOM 616 O O . LEU A 1 80 ? -4.366 -5.104 -2.963 1.00 94.94 80 LEU A O 1
ATOM 620 N N . LYS A 1 81 ? -4.400 -6.992 -4.168 1.00 94.94 81 LYS A N 1
ATOM 621 C CA . LYS A 1 81 ? -5.842 -6.934 -4.432 1.00 94.94 81 LYS A CA 1
ATOM 622 C C . LYS A 1 81 ? -6.646 -7.056 -3.134 1.00 94.94 81 LYS A C 1
ATOM 624 O O . LYS A 1 81 ? -7.599 -6.297 -2.957 1.00 94.94 81 LYS A O 1
ATOM 629 N N . GLN A 1 82 ? -6.278 -7.972 -2.236 1.00 95.81 82 GLN A N 1
ATOM 630 C CA . GLN A 1 82 ? -6.932 -8.105 -0.931 1.00 95.81 82 GLN A CA 1
ATOM 631 C C . GLN A 1 82 ? -6.728 -6.860 -0.063 1.00 95.81 82 GLN A C 1
ATOM 633 O O . GLN A 1 82 ? -7.697 -6.357 0.504 1.00 95.81 82 GLN A O 1
ATOM 638 N N . LEU A 1 83 ? -5.510 -6.309 -0.029 1.00 96.38 83 LEU A N 1
ATOM 639 C CA . LEU A 1 83 ? -5.224 -5.048 0.657 1.00 96.38 83 LEU A CA 1
ATOM 640 C C . LEU A 1 83 ? -6.138 -3.924 0.160 1.00 96.38 83 LEU A C 1
ATOM 642 O O . LEU A 1 83 ? -6.766 -3.232 0.959 1.00 96.38 83 LEU A O 1
ATOM 646 N N . HIS A 1 84 ? -6.248 -3.749 -1.159 1.00 96.50 84 HIS A N 1
ATOM 647 C CA . HIS A 1 84 ? -7.120 -2.729 -1.738 1.00 96.50 84 HIS A CA 1
ATOM 648 C C . HIS A 1 84 ? -8.591 -2.974 -1.404 1.00 96.50 84 HIS A C 1
ATOM 650 O O . HIS A 1 84 ? -9.293 -2.021 -1.077 1.00 96.50 84 HIS A O 1
ATOM 656 N N . ALA A 1 85 ? -9.058 -4.224 -1.436 1.00 96.94 85 ALA A N 1
ATOM 657 C CA . ALA A 1 85 ? -10.423 -4.560 -1.040 1.00 96.94 85 ALA A CA 1
ATOM 658 C C . ALA A 1 85 ? -10.695 -4.200 0.433 1.00 96.94 85 ALA A C 1
ATOM 660 O O . ALA A 1 85 ? -11.729 -3.602 0.727 1.00 96.94 85 ALA A O 1
ATOM 661 N N . ALA A 1 86 ? -9.747 -4.484 1.332 1.00 97.12 86 ALA A N 1
ATOM 662 C CA . ALA A 1 86 ? -9.842 -4.141 2.749 1.00 97.12 86 ALA A CA 1
ATOM 663 C C . ALA A 1 86 ? -9.813 -2.624 2.995 1.00 97.12 86 ALA A C 1
ATOM 665 O O . ALA A 1 86 ? -10.599 -2.112 3.784 1.00 97.12 86 ALA A O 1
ATOM 666 N N . ILE A 1 87 ? -8.953 -1.874 2.295 1.00 97.56 87 ILE A N 1
ATOM 667 C CA . ILE A 1 87 ? -8.931 -0.402 2.381 1.00 97.56 87 ILE A CA 1
ATOM 668 C C . ILE A 1 87 ? -10.240 0.185 1.842 1.00 97.56 87 ILE A C 1
ATOM 670 O O . ILE A 1 87 ? -10.795 1.112 2.431 1.00 97.56 87 ILE A O 1
ATOM 674 N N . LYS A 1 88 ? -10.753 -0.355 0.731 1.00 97.44 88 LYS A N 1
ATOM 675 C CA . LYS A 1 88 ? -12.002 0.110 0.126 1.00 97.44 88 LYS A CA 1
ATOM 676 C C . LYS A 1 88 ? -13.225 -0.177 0.986 1.00 97.44 88 LYS A C 1
ATOM 678 O O . LYS A 1 88 ? -14.101 0.681 1.050 1.00 97.44 88 LYS A O 1
ATOM 683 N N . SER A 1 89 ? -13.278 -1.300 1.703 1.00 97.06 89 SER A N 1
ATOM 684 C CA . SER A 1 89 ? -14.408 -1.585 2.598 1.00 97.06 89 SER A CA 1
ATOM 685 C C . SER A 1 89 ? -14.527 -0.579 3.751 1.00 97.06 89 SER A C 1
ATOM 687 O O . SER A 1 89 ? -15.632 -0.314 4.215 1.00 97.06 89 SER A O 1
ATOM 689 N N . VAL A 1 90 ? -13.416 0.036 4.172 1.00 96.44 90 VAL A N 1
ATOM 690 C CA . VAL A 1 90 ? -13.366 1.020 5.272 1.00 96.44 90 VAL A CA 1
ATOM 691 C C . VAL A 1 90 ? -13.170 2.472 4.804 1.00 96.44 90 VAL A C 1
ATOM 693 O O . VAL A 1 90 ? -13.063 3.376 5.635 1.00 96.44 90 VAL A O 1
ATOM 696 N N . GLU A 1 91 ? -13.162 2.728 3.489 1.00 96.62 91 GLU A N 1
ATOM 697 C CA . GLU A 1 91 ? -12.836 4.025 2.866 1.00 96.62 91 GLU A CA 1
ATOM 698 C C . GLU A 1 91 ? -13.635 5.188 3.460 1.00 96.62 91 GLU A C 1
ATOM 700 O O . GLU A 1 91 ? -13.065 6.212 3.836 1.00 96.62 91 GLU A O 1
ATOM 705 N N . LYS A 1 92 ? -14.952 5.010 3.614 1.00 95.12 92 LYS A N 1
ATOM 706 C CA . LYS A 1 92 ? -15.839 6.054 4.140 1.00 95.12 92 LYS A CA 1
ATOM 707 C C . LYS A 1 92 ? -15.444 6.501 5.548 1.00 95.12 92 LYS A C 1
ATOM 709 O O . LYS A 1 92 ? -15.602 7.678 5.874 1.00 95.12 92 LYS A O 1
ATOM 714 N N . ILE A 1 93 ? -14.953 5.582 6.382 1.00 95.81 93 ILE A N 1
ATOM 715 C CA . ILE A 1 93 ? -14.475 5.911 7.726 1.00 95.81 93 ILE A CA 1
ATOM 716 C C . ILE A 1 93 ? -13.155 6.668 7.594 1.00 95.81 93 ILE A C 1
ATOM 718 O O . ILE A 1 93 ? -13.032 7.744 8.169 1.00 95.81 93 ILE A O 1
ATOM 722 N N . LEU A 1 94 ? -12.210 6.179 6.784 1.00 95.62 94 LEU A N 1
ATOM 723 C CA . LEU A 1 94 ? -10.894 6.809 6.602 1.00 95.62 94 LEU A CA 1
ATOM 724 C C . LEU A 1 94 ? -10.978 8.266 6.135 1.00 95.62 94 LEU A C 1
ATOM 726 O O . LEU A 1 94 ? -10.213 9.099 6.611 1.00 95.62 94 LEU A O 1
ATOM 730 N N . THR A 1 95 ? -11.912 8.594 5.241 1.00 95.06 95 THR A N 1
ATOM 731 C CA . THR A 1 95 ? -12.015 9.945 4.665 1.00 95.06 95 THR A CA 1
ATOM 732 C C . THR A 1 95 ? -12.809 10.935 5.517 1.00 95.06 95 THR A C 1
ATOM 734 O O . THR A 1 95 ? -12.734 12.132 5.264 1.00 95.06 95 THR A O 1
ATOM 737 N N . ASN A 1 96 ? -13.590 10.468 6.499 1.00 94.12 96 ASN A N 1
ATOM 738 C CA . ASN A 1 96 ? -14.524 11.305 7.273 1.00 94.12 96 ASN A CA 1
ATOM 739 C C . ASN A 1 96 ? -14.302 11.233 8.795 1.00 94.12 96 ASN A C 1
ATOM 741 O O . ASN A 1 96 ? -15.199 11.567 9.569 1.00 94.12 96 ASN A O 1
ATOM 745 N N . SER A 1 97 ? -13.145 10.752 9.246 1.00 94.56 97 SER A N 1
ATOM 746 C CA . SER A 1 97 ? -12.853 10.536 10.667 1.00 94.56 97 SER A CA 1
ATOM 747 C C . SER A 1 97 ? -11.602 11.271 11.128 1.00 94.56 97 SER A C 1
ATOM 749 O O . SER A 1 97 ? -10.802 11.762 10.333 1.00 94.56 97 SER A O 1
ATOM 751 N N . THR A 1 98 ? -11.428 11.322 12.446 1.00 93.88 98 THR A N 1
ATOM 752 C CA . THR A 1 98 ? -10.171 11.716 13.076 1.00 93.88 98 THR A CA 1
ATOM 753 C C . THR A 1 98 ? -9.398 10.473 13.506 1.00 93.88 98 THR A C 1
ATOM 755 O O . THR A 1 98 ? -9.979 9.480 13.955 1.00 93.88 98 THR A O 1
ATOM 758 N N . SER A 1 99 ? -8.074 10.520 13.353 1.00 95.81 99 SER A N 1
ATOM 759 C CA . SER A 1 99 ? -7.170 9.439 13.743 1.00 95.81 99 SER A CA 1
ATOM 760 C C . SER A 1 99 ? -6.520 9.722 15.091 1.00 95.81 99 SER A C 1
ATOM 762 O O . SER A 1 99 ? -6.028 10.826 15.329 1.00 95.81 99 SER A O 1
ATOM 764 N N . THR A 1 100 ? -6.416 8.701 15.933 1.00 95.25 100 THR A N 1
ATOM 765 C CA . THR A 1 100 ? -5.603 8.724 17.155 1.00 95.25 100 THR A CA 1
ATOM 766 C C . THR A 1 100 ? -4.672 7.521 17.165 1.00 95.25 100 THR A C 1
ATOM 768 O O . THR A 1 100 ? -5.087 6.425 16.800 1.00 95.25 100 THR A O 1
ATOM 771 N N . THR A 1 101 ? -3.418 7.709 17.577 1.00 93.06 101 THR A N 1
ATOM 772 C CA . THR A 1 101 ? -2.440 6.617 17.656 1.00 93.06 101 THR A CA 1
ATOM 773 C C . THR A 1 101 ? -2.062 6.371 19.104 1.00 93.06 101 THR A C 1
ATOM 775 O O . THR A 1 101 ? -1.616 7.277 19.808 1.00 93.06 101 THR A O 1
ATOM 778 N N . LYS A 1 102 ? -2.233 5.127 19.543 1.00 88.38 102 LYS A N 1
ATOM 779 C CA . LYS A 1 102 ? -1.800 4.634 20.843 1.00 88.38 102 LYS A CA 1
ATOM 780 C C . LYS A 1 102 ? -0.625 3.690 20.660 1.00 88.38 102 LYS A C 1
ATOM 782 O O . LYS A 1 102 ? -0.637 2.797 19.823 1.00 88.38 102 LYS A O 1
ATOM 787 N N . GLU A 1 103 ? 0.367 3.871 21.508 1.00 84.19 103 GLU A N 1
ATOM 788 C CA . GLU A 1 103 ? 1.569 3.052 21.546 1.00 84.19 103 GLU A CA 1
ATOM 789 C C . GLU A 1 103 ? 1.425 2.003 22.643 1.00 84.19 103 GLU A C 1
ATOM 791 O O . GLU A 1 103 ? 1.103 2.335 23.790 1.00 84.19 103 GLU A O 1
ATOM 796 N N . PHE A 1 104 ? 1.671 0.739 22.314 1.00 75.25 104 PHE A N 1
ATOM 797 C CA . PHE A 1 104 ? 1.780 -0.300 23.325 1.00 75.25 104 PHE A CA 1
ATOM 798 C C . PHE A 1 104 ? 3.219 -0.362 23.814 1.00 75.25 104 PHE A C 1
ATOM 800 O O . PHE A 1 104 ? 4.146 -0.705 23.083 1.00 75.25 104 PHE A O 1
ATOM 807 N N . GLY A 1 105 ? 3.404 0.015 25.078 1.00 57.00 105 GLY A N 1
ATOM 808 C CA . GLY A 1 105 ? 4.693 -0.073 25.742 1.00 57.00 105 GLY A CA 1
ATOM 809 C C . GLY A 1 105 ? 5.176 -1.517 25.885 1.00 57.00 105 GLY A C 1
ATOM 810 O O . GLY A 1 105 ? 4.394 -2.465 25.975 1.00 57.00 105 GLY A O 1
ATOM 811 N N . ASN A 1 106 ? 6.498 -1.629 25.985 1.00 52.56 106 ASN A N 1
ATOM 812 C CA . ASN A 1 106 ? 7.347 -2.821 26.027 1.00 52.56 106 ASN A CA 1
ATOM 813 C C . ASN A 1 106 ? 7.118 -3.752 27.247 1.00 52.56 106 ASN A C 1
ATOM 815 O O . ASN A 1 106 ? 8.059 -4.354 27.754 1.00 52.56 106 ASN A O 1
ATOM 819 N N . ALA A 1 107 ? 5.927 -3.787 27.850 1.00 49.72 107 ALA A N 1
ATOM 820 C CA . ALA A 1 107 ? 5.691 -4.532 29.086 1.00 49.72 107 ALA A CA 1
ATOM 821 C C . ALA A 1 107 ? 5.059 -5.905 28.853 1.00 49.72 107 ALA A C 1
ATOM 823 O O . ALA A 1 107 ? 5.555 -6.837 29.459 1.00 49.72 107 ALA A O 1
ATOM 824 N N . ASN A 1 108 ? 4.035 -6.063 28.002 1.00 48.12 108 ASN A N 1
ATOM 825 C CA . ASN A 1 108 ? 3.306 -7.344 27.883 1.00 48.12 108 ASN A CA 1
ATOM 826 C C . ASN A 1 108 ? 2.564 -7.547 26.537 1.00 48.12 108 ASN A C 1
ATOM 828 O O . ASN A 1 108 ? 1.646 -8.356 26.472 1.00 48.12 108 ASN A O 1
ATOM 832 N N . VAL A 1 109 ? 2.897 -6.788 25.483 1.00 55.25 109 VAL A N 1
ATOM 833 C CA . VAL A 1 109 ? 2.123 -6.755 24.216 1.00 55.25 109 VAL A CA 1
ATOM 834 C C . VAL A 1 109 ? 3.010 -7.000 22.983 1.00 55.25 109 VAL A C 1
ATOM 836 O O . VAL A 1 109 ? 2.658 -7.784 22.107 1.00 55.25 109 VAL A O 1
ATOM 839 N N . CYS A 1 110 ? 4.209 -6.414 22.973 1.00 56.53 110 CYS A N 1
ATOM 840 C CA . CYS A 1 110 ? 5.346 -6.833 22.149 1.00 56.53 110 CYS A CA 1
ATOM 841 C C . CYS A 1 110 ? 6.380 -7.362 23.161 1.00 56.53 110 CYS A C 1
ATOM 843 O O . CYS A 1 110 ? 6.880 -6.581 23.973 1.00 56.53 110 CYS A O 1
ATOM 845 N N . ILE A 1 111 ? 6.570 -8.679 23.282 1.00 51.28 111 ILE A N 1
ATOM 846 C CA . ILE A 1 111 ? 7.335 -9.252 24.407 1.00 51.28 111 ILE A CA 1
ATOM 847 C C . ILE A 1 111 ? 8.833 -8.943 24.258 1.00 51.28 111 ILE A C 1
ATOM 849 O O . ILE A 1 111 ? 9.420 -9.152 23.207 1.00 51.28 111 ILE A O 1
ATOM 853 N N . ARG A 1 112 ? 9.467 -8.487 25.350 1.00 46.97 112 ARG A N 1
ATOM 854 C CA . ARG A 1 112 ? 10.928 -8.377 25.490 1.00 46.97 112 ARG A CA 1
ATOM 855 C C . ARG A 1 112 ? 11.577 -9.757 25.566 1.00 46.97 112 ARG A C 1
ATOM 857 O O . ARG A 1 112 ? 11.337 -10.479 26.534 1.00 46.97 112 ARG A O 1
ATOM 864 N N . HIS A 1 113 ? 12.586 -10.005 24.735 1.00 41.62 113 HIS A N 1
ATOM 865 C CA . HIS A 1 113 ? 13.800 -10.625 25.269 1.00 41.62 113 HIS A CA 1
ATOM 866 C C . HIS A 1 113 ? 14.607 -9.552 26.012 1.00 41.62 113 HIS A C 1
ATOM 868 O O . HIS A 1 113 ? 14.839 -8.449 25.523 1.00 41.62 113 HIS A O 1
ATOM 874 N N . LYS A 1 114 ? 14.971 -9.867 27.255 1.00 41.50 114 LYS A N 1
ATOM 875 C CA . LYS A 1 114 ? 15.395 -8.962 28.339 1.00 41.50 114 LYS A CA 1
ATOM 876 C C . LYS A 1 114 ? 16.746 -8.244 28.128 1.00 41.50 114 LYS A C 1
ATOM 878 O O . LYS A 1 114 ? 17.312 -7.765 29.104 1.00 41.50 114 LYS A O 1
ATOM 883 N N . PHE A 1 115 ? 17.282 -8.193 26.908 1.00 44.19 115 PHE A N 1
ATOM 884 C CA . PHE A 1 115 ? 18.674 -7.811 26.654 1.00 44.19 115 PHE A CA 1
ATOM 885 C C . PHE A 1 115 ? 18.886 -7.156 25.277 1.00 44.19 115 PHE A C 1
ATOM 887 O O . PHE A 1 115 ? 19.686 -7.611 24.471 1.00 44.19 115 PHE A O 1
ATOM 894 N N . SER A 1 116 ? 18.172 -6.075 24.974 1.00 44.09 116 SER A N 1
ATOM 895 C CA . SER A 1 116 ? 18.607 -5.161 23.912 1.00 44.09 116 SER A CA 1
ATOM 896 C C . SER A 1 116 ? 18.125 -3.756 24.232 1.00 44.09 116 SER A C 1
ATOM 898 O O . SER A 1 116 ? 16.991 -3.570 24.678 1.00 44.09 116 SER A O 1
ATOM 900 N N . GLN A 1 117 ? 19.015 -2.774 24.097 1.00 48.56 117 GLN A N 1
ATOM 901 C CA . GLN A 1 117 ? 18.671 -1.373 24.306 1.00 48.56 117 GLN A CA 1
ATOM 902 C C . GLN A 1 117 ? 17.535 -0.996 23.356 1.00 48.56 117 GLN A C 1
ATOM 904 O O . GLN A 1 117 ? 17.599 -1.270 22.161 1.00 48.56 117 GLN A O 1
ATOM 909 N N . SER A 1 118 ? 16.493 -0.386 23.917 1.00 50.09 118 SER A N 1
ATOM 910 C CA . SER A 1 118 ? 15.286 0.058 23.228 1.00 50.09 118 SER A CA 1
ATOM 911 C C . SER A 1 118 ? 15.626 0.917 22.012 1.00 50.09 118 SER A C 1
ATOM 913 O O . SER A 1 118 ? 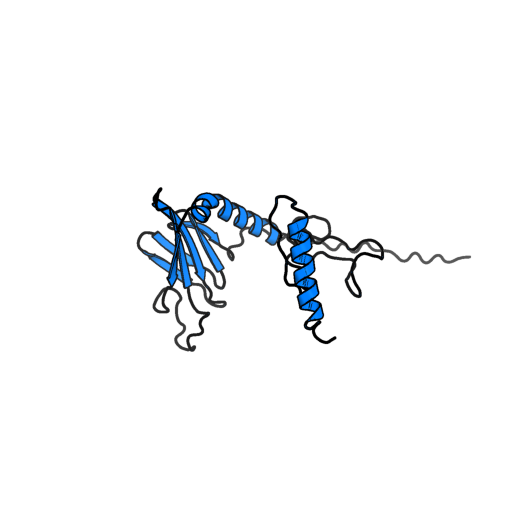15.898 2.112 22.147 1.00 50.09 118 SER A O 1
ATOM 915 N N . SER A 1 119 ? 15.590 0.314 20.829 1.00 52.38 119 SER A N 1
ATOM 916 C CA . SER A 1 119 ? 15.560 1.059 19.581 1.00 52.38 119 SER A CA 1
ATOM 917 C C . SER A 1 119 ? 14.111 1.477 19.311 1.00 52.38 119 SER A C 1
ATOM 919 O O . SER A 1 119 ? 13.170 0.785 19.704 1.00 52.38 119 SER A O 1
ATOM 921 N N . ALA A 1 120 ? 13.897 2.615 18.650 1.00 53.47 120 ALA A N 1
ATOM 922 C CA . ALA A 1 120 ? 12.562 3.129 18.319 1.00 53.47 120 ALA A CA 1
ATOM 923 C C . ALA A 1 120 ? 11.713 2.180 17.433 1.00 53.47 120 ALA A C 1
ATOM 925 O O . ALA A 1 120 ? 10.558 2.496 17.151 1.00 53.47 120 ALA A O 1
ATOM 926 N N . PHE A 1 121 ? 12.276 1.039 17.021 1.00 52.72 121 PHE A N 1
ATOM 927 C CA . PHE A 1 121 ? 11.709 0.053 16.105 1.00 52.72 121 PHE A CA 1
ATOM 928 C C . PHE A 1 121 ? 11.012 -1.130 16.807 1.00 52.72 121 PHE A C 1
ATOM 930 O O . PHE A 1 121 ? 10.230 -1.826 16.173 1.00 52.72 121 PHE A O 1
ATOM 937 N N . ASP A 1 122 ? 11.188 -1.325 18.120 1.00 61.81 122 ASP A N 1
ATOM 938 C CA . ASP A 1 122 ? 10.535 -2.417 18.872 1.00 61.81 122 ASP A CA 1
ATOM 939 C C . ASP A 1 122 ? 9.195 -1.978 19.485 1.00 61.81 122 ASP A C 1
ATOM 941 O O . ASP A 1 122 ? 8.998 -2.013 20.704 1.00 61.81 122 ASP A O 1
ATOM 945 N N . ARG A 1 123 ? 8.279 -1.476 18.650 1.00 74.56 123 ARG A N 1
ATOM 946 C CA . ARG A 1 123 ? 7.006 -0.898 19.108 1.00 74.56 123 ARG A CA 1
ATOM 947 C C . ARG A 1 123 ? 5.828 -1.463 18.333 1.00 74.56 123 ARG A C 1
ATOM 949 O O . ARG A 1 123 ? 5.902 -1.645 17.119 1.00 74.56 123 ARG A O 1
ATOM 956 N N . CYS A 1 124 ? 4.724 -1.668 19.047 1.00 85.88 124 CYS A N 1
ATOM 957 C CA . CYS A 1 124 ? 3.434 -1.936 18.435 1.00 85.88 124 CYS A CA 1
ATOM 958 C C . CYS A 1 124 ? 2.536 -0.706 18.575 1.00 85.88 124 CYS A C 1
ATOM 960 O O . CYS A 1 124 ? 2.435 -0.115 19.655 1.00 85.88 124 CYS A O 1
ATOM 962 N N . GLN A 1 125 ? 1.860 -0.345 17.491 1.00 89.94 125 GLN A N 1
ATOM 963 C CA . GLN A 1 125 ? 1.011 0.838 17.398 1.00 89.94 125 GLN A CA 1
ATOM 964 C C . GLN A 1 125 ? -0.416 0.441 17.048 1.00 89.94 125 GLN A C 1
ATOM 966 O O . GLN A 1 125 ? -0.633 -0.400 16.182 1.00 89.94 125 GLN A O 1
ATOM 971 N N . LEU A 1 126 ? -1.384 1.079 17.700 1.00 93.12 126 LEU A N 1
ATOM 972 C CA . LEU A 1 126 ? -2.788 1.053 17.312 1.00 93.12 126 LEU A CA 1
ATOM 973 C C . LEU A 1 126 ? -3.186 2.439 16.829 1.00 93.12 126 LEU A C 1
ATOM 975 O O . LEU A 1 126 ? -3.277 3.365 17.634 1.00 93.12 126 LEU A O 1
ATOM 979 N N . THR A 1 127 ? -3.459 2.568 15.538 1.00 95.88 127 THR A N 1
ATOM 980 C CA . THR A 1 127 ? -4.058 3.774 14.969 1.00 95.88 127 THR A CA 1
ATOM 981 C C . THR A 1 127 ? -5.545 3.544 14.766 1.00 95.88 127 THR A C 1
ATOM 983 O O . THR A 1 127 ? -5.946 2.694 13.976 1.00 95.88 127 THR A O 1
ATOM 986 N N . THR A 1 128 ? -6.363 4.315 15.471 1.00 96.62 128 THR A N 1
ATOM 987 C CA . THR A 1 128 ? -7.821 4.227 15.441 1.00 96.62 128 THR A CA 1
ATOM 988 C C . THR A 1 128 ? -8.395 5.440 14.732 1.00 96.62 128 THR A C 1
ATOM 990 O O . THR A 1 128 ? -8.182 6.574 15.162 1.00 96.62 128 THR A O 1
ATOM 993 N N . TYR A 1 129 ? -9.171 5.190 13.686 1.00 97.38 129 TYR A N 1
ATOM 994 C CA . TYR A 1 129 ? -9.990 6.171 12.987 1.00 97.38 129 TYR A CA 1
ATOM 995 C C . TYR A 1 129 ? -11.415 6.062 13.508 1.00 97.38 129 TYR A C 1
ATOM 997 O O . TYR A 1 129 ? -11.970 4.965 13.518 1.00 97.38 129 TYR A O 1
ATOM 1005 N N . THR A 1 130 ? -12.003 7.164 13.971 1.00 96.31 130 THR A N 1
ATOM 1006 C CA . THR A 1 130 ? -13.375 7.172 14.508 1.00 96.31 130 THR A CA 1
ATOM 1007 C C . THR A 1 130 ? -14.198 8.281 13.872 1.00 96.31 130 THR A C 1
ATOM 1009 O O . THR A 1 130 ? -13.829 9.456 13.919 1.00 96.31 130 THR A O 1
ATOM 1012 N N . ASN A 1 131 ? -15.322 7.914 13.265 1.00 95.19 131 ASN A N 1
ATOM 1013 C CA . ASN A 1 131 ? -16.286 8.871 12.751 1.00 95.19 131 ASN A CA 1
ATOM 1014 C C . ASN A 1 131 ? -17.143 9.388 13.915 1.00 95.19 131 ASN A C 1
ATOM 1016 O O . ASN A 1 131 ? -17.918 8.638 14.504 1.00 95.19 131 ASN A O 1
ATOM 1020 N N . ALA A 1 132 ? -17.019 10.673 14.245 1.00 90.56 132 ALA A N 1
ATOM 1021 C CA . ALA A 1 132 ? -17.740 11.269 15.370 1.00 90.56 132 ALA A CA 1
ATOM 1022 C C . ALA A 1 132 ? -19.267 11.317 15.168 1.00 90.56 132 ALA A C 1
ATOM 1024 O O . ALA A 1 132 ? -20.005 11.359 16.147 1.00 90.56 132 ALA A O 1
ATOM 1025 N N . ALA A 1 133 ? -19.741 11.312 13.918 1.00 90.88 133 ALA A N 1
ATOM 1026 C CA . ALA A 1 133 ? -21.164 11.390 13.600 1.00 90.88 133 ALA A CA 1
ATOM 1027 C C . ALA A 1 133 ? -21.865 10.025 13.680 1.00 90.88 133 ALA A C 1
ATOM 1029 O O . ALA A 1 133 ? -23.003 9.955 14.135 1.00 90.88 133 ALA A O 1
ATOM 1030 N N . THR A 1 134 ? -21.207 8.946 13.236 1.00 92.00 134 THR A N 1
ATOM 1031 C CA . THR A 1 134 ? -21.799 7.592 13.203 1.00 92.00 134 THR A CA 1
ATOM 1032 C C . THR A 1 134 ? -21.320 6.684 14.332 1.00 92.00 134 THR A C 1
ATOM 1034 O O . THR A 1 134 ? -21.967 5.682 14.624 1.00 92.00 134 THR A O 1
ATOM 1037 N N . GLY A 1 135 ? -20.189 7.004 14.964 1.00 92.00 135 GLY A N 1
ATOM 1038 C CA . GLY A 1 135 ? -19.517 6.129 15.925 1.00 92.00 135 GLY A CA 1
ATOM 1039 C C . GLY A 1 135 ? -18.772 4.952 15.281 1.00 92.00 135 GLY A C 1
ATOM 1040 O O . GLY A 1 135 ? -18.173 4.148 15.994 1.00 92.00 135 GLY A O 1
ATOM 1041 N N . GLU A 1 136 ? -18.783 4.838 13.949 1.00 95.31 136 GLU A N 1
ATOM 1042 C CA . GLU A 1 136 ? -18.040 3.805 13.225 1.00 95.31 136 GLU A CA 1
ATOM 1043 C C . GLU A 1 136 ? -16.531 4.020 13.363 1.00 95.31 136 GLU A C 1
ATOM 1045 O O . GLU A 1 136 ? -16.039 5.154 13.384 1.00 95.31 136 GLU A O 1
ATOM 1050 N N . ARG A 1 137 ? -15.781 2.918 13.424 1.00 95.81 137 ARG A N 1
ATOM 1051 C CA . ARG A 1 137 ? -14.330 2.953 13.600 1.00 95.81 137 ARG A CA 1
ATOM 1052 C C . ARG A 1 137 ? -13.611 1.870 12.809 1.00 95.81 137 ARG A C 1
ATOM 1054 O O . ARG A 1 137 ? -14.144 0.783 12.594 1.00 95.81 137 ARG A O 1
ATOM 1061 N N . VAL A 1 138 ? -12.374 2.169 12.435 1.00 97.81 138 VAL A N 1
ATOM 1062 C CA . VAL A 1 138 ? -11.416 1.216 11.867 1.00 97.81 138 VAL A CA 1
ATOM 1063 C C . VAL A 1 138 ? -10.086 1.366 12.590 1.00 97.81 138 VAL A C 1
ATOM 1065 O O . VAL A 1 138 ? -9.688 2.478 12.943 1.00 97.81 138 VAL A O 1
ATOM 1068 N N . CYS A 1 139 ? -9.413 0.245 12.832 1.00 97.06 139 CYS A N 1
ATOM 1069 C CA . CYS A 1 139 ? -8.132 0.223 13.519 1.00 97.06 139 CYS A CA 1
ATOM 1070 C C . CYS A 1 139 ? -7.041 -0.398 12.651 1.00 97.06 139 CYS A C 1
ATOM 1072 O O . CYS A 1 139 ? -7.262 -1.413 11.997 1.00 97.06 139 CYS A O 1
ATOM 1074 N N . PHE A 1 140 ? -5.849 0.185 12.707 1.00 97.25 140 PHE A N 1
ATOM 1075 C CA . PHE A 1 140 ? -4.623 -0.372 12.151 1.00 97.25 140 PHE A CA 1
ATOM 1076 C C . PHE A 1 140 ? -3.722 -0.769 13.299 1.00 97.25 140 PHE A C 1
ATOM 1078 O O . PHE A 1 140 ? -3.408 0.056 14.159 1.00 97.25 140 PHE A O 1
ATOM 1085 N N . LEU A 1 141 ? -3.336 -2.035 13.314 1.00 94.62 141 LEU A N 1
ATOM 1086 C CA . LEU A 1 141 ? -2.491 -2.599 14.341 1.00 94.62 141 LEU A CA 1
ATOM 1087 C C . LEU A 1 141 ? -1.146 -2.972 13.727 1.00 94.62 141 LEU A C 1
ATOM 1089 O O . LEU A 1 141 ? -1.046 -3.951 12.993 1.00 94.62 141 LEU A O 1
ATOM 1093 N N . SER A 1 142 ? -0.133 -2.165 14.014 1.00 93.19 142 SER A N 1
ATOM 1094 C CA . SER A 1 142 ? 1.188 -2.256 13.398 1.00 93.19 142 SER A CA 1
ATOM 1095 C C . SER A 1 142 ? 2.189 -2.858 14.370 1.00 93.19 142 SER A C 1
ATOM 1097 O O . SER A 1 142 ? 2.317 -2.379 15.496 1.00 93.19 142 SER A O 1
ATOM 1099 N N . ASN A 1 143 ? 2.933 -3.862 13.919 1.00 90.75 143 ASN A N 1
ATOM 1100 C CA . ASN A 1 143 ? 4.118 -4.384 14.582 1.00 90.75 143 ASN A CA 1
ATOM 1101 C C . ASN A 1 143 ? 5.357 -3.942 13.796 1.00 90.75 143 ASN A C 1
ATOM 1103 O O . ASN A 1 143 ? 5.624 -4.446 12.705 1.00 90.75 143 ASN A O 1
ATOM 1107 N N . LEU A 1 144 ? 6.101 -2.984 14.350 1.00 86.69 144 LEU A N 1
ATOM 1108 C CA . LEU A 1 144 ? 7.311 -2.450 13.721 1.00 86.69 144 LEU A CA 1
ATOM 1109 C C . LEU A 1 144 ? 8.551 -3.311 14.000 1.00 86.69 144 LEU A C 1
ATOM 1111 O O . LEU A 1 144 ? 9.598 -3.075 13.396 1.00 86.69 144 LEU A O 1
ATOM 1115 N N . ASN A 1 145 ? 8.442 -4.317 14.876 1.00 83.00 145 ASN A N 1
ATOM 1116 C CA . ASN A 1 145 ? 9.536 -5.236 15.147 1.00 83.00 145 ASN A CA 1
ATOM 1117 C C . ASN A 1 145 ? 9.763 -6.130 13.924 1.00 83.00 145 ASN A C 1
ATOM 1119 O O . ASN A 1 145 ? 8.853 -6.827 13.484 1.00 83.00 145 ASN A O 1
ATOM 1123 N N . THR A 1 146 ? 10.979 -6.140 13.387 1.00 83.56 146 THR A N 1
ATOM 1124 C CA . THR A 1 146 ? 11.330 -6.908 12.182 1.00 83.56 146 THR A CA 1
ATOM 1125 C C . THR A 1 146 ? 11.611 -8.386 12.439 1.00 83.56 146 THR A C 1
ATOM 1127 O O . THR A 1 146 ? 11.816 -9.144 11.497 1.00 83.56 146 THR A O 1
ATOM 1130 N N . THR A 1 147 ? 11.645 -8.802 13.704 1.00 82.56 147 THR A N 1
ATOM 1131 C CA . THR A 1 147 ? 12.126 -10.126 14.123 1.00 82.56 147 THR A CA 1
ATOM 1132 C C . THR A 1 147 ? 11.151 -10.898 15.003 1.00 82.56 147 THR A C 1
ATOM 1134 O O . THR A 1 147 ? 11.243 -12.120 15.059 1.00 82.56 147 THR A O 1
ATOM 1137 N N . GLN A 1 148 ? 10.240 -10.220 15.703 1.00 83.62 148 GLN A N 1
ATOM 1138 C CA . GLN A 1 148 ? 9.365 -10.838 16.697 1.00 83.62 148 GLN A CA 1
ATOM 1139 C C . GLN A 1 148 ? 7.898 -10.555 16.418 1.00 83.62 148 GLN A C 1
ATOM 1141 O O . GLN A 1 148 ? 7.497 -9.414 16.178 1.00 83.62 148 GLN A O 1
ATOM 1146 N N . ASP A 1 149 ? 7.099 -11.609 16.528 1.00 88.06 149 ASP A N 1
ATOM 1147 C CA . ASP A 1 149 ? 5.650 -11.522 16.476 1.00 88.06 149 ASP A CA 1
ATOM 1148 C C . ASP A 1 149 ? 5.087 -10.930 17.775 1.00 88.06 149 ASP A C 1
ATOM 1150 O O . ASP A 1 149 ? 5.667 -11.056 18.858 1.00 88.06 149 ASP A O 1
ATOM 1154 N N . ALA A 1 150 ? 3.922 -10.295 17.673 1.00 86.62 150 ALA A N 1
ATOM 1155 C CA . ALA A 1 150 ? 3.244 -9.654 18.789 1.00 86.62 150 ALA A CA 1
ATOM 1156 C C . ALA A 1 150 ? 1.872 -10.284 19.059 1.00 86.62 150 ALA A C 1
ATOM 1158 O O . ALA A 1 150 ? 1.128 -10.643 18.143 1.00 86.62 150 ALA A O 1
ATOM 1159 N N . HIS A 1 151 ? 1.513 -10.355 20.342 1.00 88.44 151 HIS A N 1
ATOM 1160 C CA . HIS A 1 151 ? 0.184 -10.744 20.803 1.00 88.44 151 HIS A CA 1
ATOM 1161 C C . HIS A 1 151 ? -0.441 -9.567 21.541 1.00 88.44 151 HIS A C 1
ATOM 1163 O O . HIS A 1 151 ? -0.076 -9.252 22.674 1.00 88.44 151 HIS A O 1
ATOM 1169 N N . ILE A 1 152 ? -1.387 -8.905 20.883 1.00 86.69 152 ILE A N 1
ATOM 1170 C CA . ILE A 1 152 ? -1.942 -7.638 21.342 1.00 86.69 152 ILE A CA 1
ATOM 1171 C C . ILE A 1 152 ? -3.347 -7.847 21.875 1.00 86.69 152 ILE A C 1
ATOM 1173 O O . ILE A 1 152 ? -4.242 -8.275 21.153 1.00 86.69 152 ILE A O 1
ATOM 1177 N N . ASP A 1 153 ? -3.530 -7.522 23.152 1.00 87.44 153 ASP A N 1
ATOM 1178 C CA . ASP A 1 153 ? -4.820 -7.553 23.828 1.00 87.44 153 ASP A CA 1
ATOM 1179 C C . ASP A 1 153 ? -5.458 -6.156 23.811 1.00 87.44 153 ASP A C 1
ATOM 1181 O O 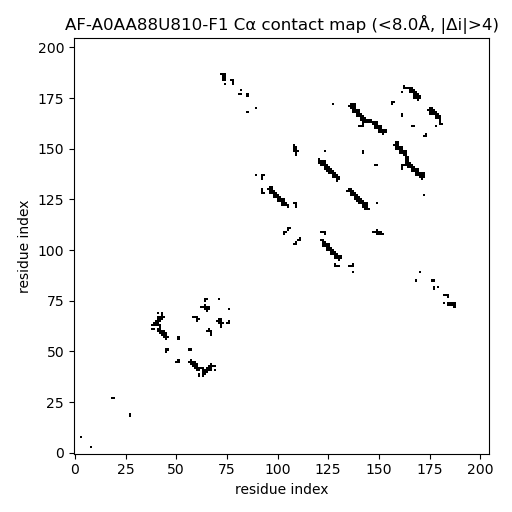. ASP A 1 153 ? -5.008 -5.236 24.503 1.00 87.44 153 ASP A O 1
ATOM 1185 N N . LEU A 1 154 ? -6.509 -5.997 23.005 1.00 88.31 154 LEU A N 1
ATOM 1186 C CA . LEU A 1 154 ? -7.325 -4.784 22.923 1.00 88.31 154 LEU A CA 1
ATOM 1187 C C . LEU A 1 154 ? -8.484 -4.796 23.936 1.00 88.31 154 LEU A C 1
ATOM 1189 O O . LEU A 1 154 ? -9.438 -4.025 23.821 1.00 88.31 154 LEU A O 1
ATOM 1193 N N . GLN A 1 155 ? -8.398 -5.640 24.967 1.00 87.69 155 GLN A N 1
ATOM 1194 C CA . GLN A 1 155 ? -9.380 -5.783 26.036 1.00 87.69 155 GLN A CA 1
ATOM 1195 C C . GLN A 1 155 ? -10.747 -6.211 25.488 1.00 87.69 155 GLN A C 1
ATOM 1197 O O . GLN A 1 155 ? -10.942 -7.361 25.105 1.00 87.69 155 GLN A O 1
ATOM 1202 N N . LYS A 1 156 ? -11.710 -5.282 25.445 1.00 87.94 156 LYS A N 1
ATOM 1203 C CA . LYS A 1 156 ? -13.080 -5.540 24.979 1.00 87.94 156 LYS A CA 1
ATOM 1204 C C . LYS A 1 156 ? -13.141 -5.864 23.489 1.00 87.94 156 LYS A C 1
ATOM 1206 O O . LYS A 1 156 ? -14.080 -6.521 23.058 1.00 87.94 156 LYS A O 1
ATOM 1211 N N . ASP A 1 157 ? -12.142 -5.417 22.737 1.00 89.44 157 ASP A N 1
ATOM 1212 C CA . ASP A 1 157 ? -12.097 -5.554 21.286 1.00 89.44 157 ASP A CA 1
ATOM 1213 C C . ASP A 1 157 ? -11.427 -6.857 20.828 1.00 89.44 157 ASP A C 1
ATOM 1215 O O . ASP A 1 157 ? -11.458 -7.171 19.646 1.00 89.44 157 ASP A O 1
ATOM 1219 N N . GLY A 1 158 ? -10.882 -7.652 21.755 1.00 90.69 158 GLY A N 1
ATOM 1220 C CA . GLY A 1 158 ? -10.307 -8.966 21.473 1.00 90.69 158 GLY A CA 1
ATOM 1221 C C . GLY A 1 158 ? -8.779 -8.997 21.470 1.00 90.69 158 GLY A C 1
ATOM 1222 O O . GLY A 1 158 ? -8.105 -8.017 21.791 1.00 90.69 158 GLY A O 1
ATOM 1223 N N . LYS A 1 159 ? -8.229 -10.170 21.139 1.00 90.75 159 LYS A N 1
ATOM 1224 C CA . LYS A 1 159 ? -6.787 -10.444 21.114 1.00 90.75 159 LYS A CA 1
ATOM 1225 C C . LYS A 1 159 ? -6.341 -10.758 19.695 1.00 90.75 159 LYS A C 1
ATOM 1227 O O . LYS A 1 159 ? -6.957 -11.590 19.035 1.00 90.75 159 LYS A O 1
ATOM 1232 N N . TYR A 1 160 ? -5.242 -10.150 19.267 1.00 92.06 160 TYR A N 1
ATOM 1233 C CA . TYR A 1 160 ? -4.741 -10.253 17.901 1.00 92.06 160 TYR A CA 1
ATOM 1234 C C . TYR A 1 160 ? -3.304 -10.741 17.874 1.00 92.06 160 TYR A C 1
ATOM 1236 O O . TYR A 1 160 ? -2.448 -10.239 18.602 1.00 92.06 160 TYR A O 1
ATOM 1244 N N . PHE A 1 161 ? -3.051 -11.714 17.005 1.00 91.75 161 PHE A N 1
ATOM 1245 C CA . PHE A 1 161 ? -1.708 -12.116 16.615 1.00 91.75 161 PHE A CA 1
ATOM 1246 C C . PHE A 1 161 ? -1.268 -11.288 15.408 1.00 91.75 161 PHE A C 1
ATOM 1248 O O . PHE A 1 161 ? -1.921 -11.333 14.357 1.00 91.75 161 PHE A O 1
ATOM 1255 N N . VAL A 1 162 ? -0.171 -10.552 15.571 1.00 92.44 162 VAL A N 1
ATOM 1256 C CA . VAL A 1 162 ? 0.383 -9.640 14.569 1.00 92.44 162 VAL A CA 1
ATOM 1257 C C . VAL A 1 162 ? 1.824 -10.059 14.281 1.00 92.44 162 VAL A C 1
ATOM 1259 O O . VAL A 1 162 ? 2.693 -9.830 15.129 1.00 92.44 162 VAL A O 1
ATOM 1262 N N . PRO A 1 163 ? 2.093 -10.672 13.116 1.00 92.88 163 PRO A N 1
ATOM 1263 C CA . PRO A 1 163 ? 3.441 -11.080 12.738 1.00 92.88 163 PRO A CA 1
ATOM 1264 C C . PRO A 1 163 ? 4.455 -9.933 12.784 1.00 92.88 163 PRO A C 1
ATOM 1266 O O . PRO A 1 163 ? 4.079 -8.756 12.695 1.00 92.88 163 PRO A O 1
ATOM 1269 N N . ALA A 1 164 ? 5.735 -10.272 12.892 1.00 89.69 164 ALA A N 1
ATOM 1270 C CA . ALA A 1 164 ? 6.841 -9.337 12.717 1.00 89.69 164 ALA A CA 1
ATOM 1271 C C . ALA A 1 164 ? 6.691 -8.541 11.408 1.00 89.69 164 ALA A C 1
ATOM 1273 O O . ALA A 1 164 ? 6.280 -9.081 10.381 1.00 89.69 164 ALA A O 1
ATOM 1274 N N . TRP A 1 165 ? 7.027 -7.252 11.451 1.00 90.75 165 TRP A N 1
ATOM 1275 C CA . TRP A 1 165 ? 6.993 -6.336 10.310 1.00 90.75 165 TRP A CA 1
ATOM 1276 C C . TRP A 1 165 ? 5.660 -6.347 9.549 1.00 90.75 165 TRP A C 1
ATOM 1278 O O . TRP A 1 165 ? 5.612 -6.459 8.321 1.00 90.75 165 TRP A O 1
ATOM 1288 N N . SER A 1 166 ? 4.550 -6.264 10.283 1.00 94.56 166 SER A N 1
ATOM 1289 C CA . SER A 1 166 ? 3.225 -6.358 9.677 1.00 94.56 166 SER A CA 1
ATOM 1290 C C . SER A 1 166 ? 2.219 -5.364 10.234 1.00 94.56 166 SER A C 1
ATOM 1292 O O . SER A 1 166 ? 2.369 -4.831 11.334 1.00 94.56 166 SER A O 1
ATOM 1294 N N . VAL A 1 167 ? 1.175 -5.119 9.444 1.00 96.38 167 VAL A N 1
ATOM 1295 C CA . VAL A 1 167 ? 0.022 -4.308 9.828 1.00 96.38 167 VAL A CA 1
ATOM 1296 C C . VAL A 1 167 ? -1.246 -5.122 9.615 1.00 96.38 167 VAL A C 1
ATOM 1298 O O . VAL A 1 167 ? -1.485 -5.613 8.510 1.00 96.38 167 VAL A O 1
ATOM 1301 N N . SER A 1 168 ? -2.065 -5.232 10.658 1.00 97.06 168 SER A N 1
ATOM 1302 C CA . SER A 1 168 ? -3.428 -5.763 10.590 1.00 97.06 168 SER A CA 1
ATOM 1303 C C . SER A 1 168 ? -4.443 -4.630 10.456 1.00 97.06 168 SER A C 1
ATOM 1305 O O . SER A 1 168 ? -4.375 -3.643 11.189 1.00 97.06 168 SER A O 1
ATOM 1307 N N . ILE A 1 169 ? -5.415 -4.790 9.558 1.00 98.06 169 ILE A N 1
ATOM 1308 C CA . ILE A 1 169 ? -6.560 -3.885 9.397 1.00 98.06 169 ILE A CA 1
ATOM 1309 C C . ILE A 1 169 ? -7.765 -4.522 10.085 1.00 98.06 169 ILE A C 1
ATOM 1311 O O . ILE A 1 169 ? -8.148 -5.649 9.762 1.00 98.06 169 ILE A O 1
ATOM 1315 N N . LEU A 1 170 ? -8.357 -3.800 11.035 1.00 97.75 170 LEU A N 1
ATOM 1316 C CA . LEU A 1 170 ? -9.478 -4.258 11.846 1.00 97.75 170 LEU A CA 1
ATOM 1317 C C . LEU A 1 170 ? -10.737 -3.426 11.556 1.00 97.75 170 LEU A C 1
ATOM 1319 O O . LEU A 1 170 ? -10.846 -2.269 11.977 1.00 97.75 170 LEU 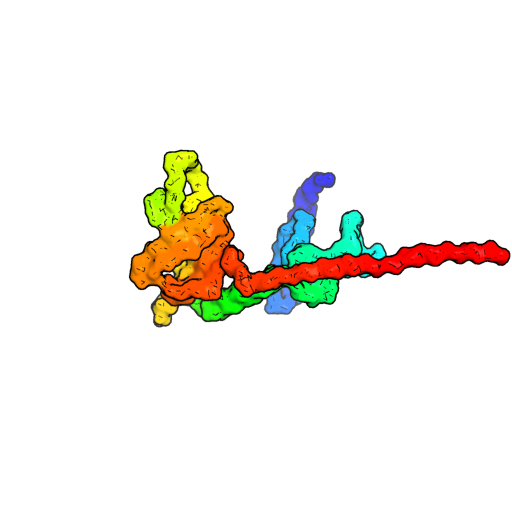A O 1
ATOM 1323 N N . GLU A 1 171 ? -11.713 -4.032 10.886 1.00 96.44 171 GLU A N 1
ATOM 1324 C CA . GLU A 1 171 ? -13.063 -3.481 10.731 1.00 96.44 171 GLU A CA 1
ATOM 1325 C C . GLU A 1 171 ? -13.756 -3.450 12.102 1.00 96.44 171 GLU A C 1
ATOM 1327 O O . GLU A 1 171 ? -13.670 -4.412 12.869 1.00 96.44 171 GLU A O 1
ATOM 1332 N N . GLY A 1 172 ? -14.363 -2.315 12.471 1.00 95.19 172 GLY A N 1
ATOM 1333 C CA . GLY A 1 172 ? -14.983 -2.136 13.792 1.00 95.19 172 GLY A CA 1
ATOM 1334 C C . GLY A 1 172 ? -14.000 -2.192 14.971 1.00 95.19 172 GLY A C 1
ATOM 1335 O O . GLY A 1 172 ? -14.431 -2.203 16.127 1.00 95.19 172 GLY A O 1
ATOM 1336 N N . CYS A 1 173 ? -12.693 -2.229 14.684 1.00 95.19 173 CYS A N 1
ATOM 1337 C CA . CYS A 1 173 ? -11.603 -2.535 15.613 1.00 95.19 173 CYS A CA 1
ATOM 1338 C C . CYS A 1 173 ? -11.705 -3.892 16.324 1.00 95.19 173 CYS A C 1
ATOM 1340 O O . CYS A 1 173 ? -10.970 -4.109 17.279 1.00 95.19 173 CYS A O 1
ATOM 1342 N N . ASN A 1 174 ? -12.585 -4.792 15.875 1.00 95.25 174 ASN A N 1
ATOM 1343 C CA . ASN A 1 174 ? -12.815 -6.096 16.502 1.00 95.25 174 ASN A CA 1
ATOM 1344 C C . ASN A 1 174 ? -12.769 -7.279 15.509 1.00 95.25 174 ASN A C 1
ATOM 1346 O O . ASN A 1 174 ? -12.822 -8.441 15.919 1.00 95.25 174 ASN A O 1
ATOM 1350 N N . LYS A 1 175 ? -12.627 -7.022 14.206 1.00 96.19 175 LYS A N 1
ATOM 1351 C CA . LYS A 1 175 ? -12.549 -8.061 13.174 1.00 96.19 175 LYS A CA 1
ATOM 1352 C C . LYS A 1 175 ? -11.385 -7.794 12.229 1.00 96.19 175 LYS A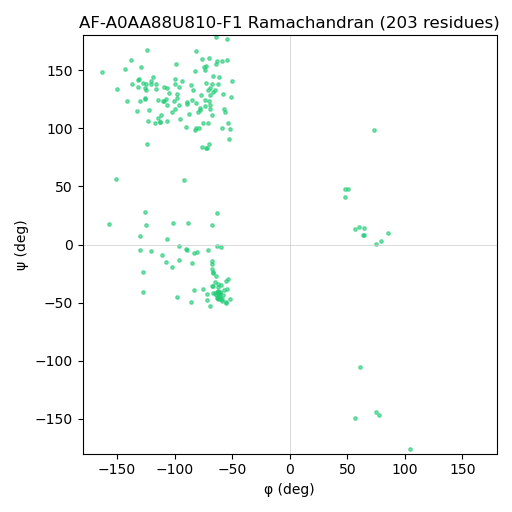 C 1
ATOM 1354 O O . LYS A 1 175 ? -11.408 -6.817 11.488 1.00 96.19 175 LYS A O 1
ATOM 1359 N N . GLU A 1 176 ? -10.386 -8.674 12.232 1.00 96.75 176 GLU A N 1
ATOM 1360 C CA . GLU A 1 176 ? -9.279 -8.604 11.273 1.00 96.75 176 GLU A CA 1
ATOM 1361 C C . GLU A 1 176 ? -9.783 -8.951 9.870 1.00 96.75 176 GLU A C 1
ATOM 1363 O O . GLU A 1 176 ? -10.330 -10.031 9.653 1.00 96.75 176 GLU A O 1
ATOM 1368 N N . ILE A 1 177 ? -9.632 -8.011 8.935 1.00 96.94 177 ILE A N 1
ATOM 1369 C CA . ILE A 1 177 ? -10.035 -8.174 7.529 1.00 96.94 177 ILE A CA 1
ATOM 1370 C C . ILE A 1 177 ? -8.838 -8.331 6.588 1.00 96.94 177 ILE A C 1
ATOM 1372 O O . ILE A 1 177 ? -9.016 -8.737 5.444 1.00 96.94 177 ILE A O 1
ATOM 1376 N N . TYR A 1 178 ? -7.633 -7.995 7.054 1.00 97.56 178 TYR A N 1
ATOM 1377 C CA . TYR A 1 178 ? -6.387 -8.132 6.306 1.00 97.56 178 TYR A CA 1
ATOM 1378 C C . TYR A 1 178 ? -5.183 -8.049 7.253 1.00 97.56 178 TYR A C 1
ATOM 1380 O O . TYR A 1 178 ? -5.218 -7.291 8.224 1.00 97.56 178 TYR A O 1
ATOM 1388 N N . ASN A 1 179 ? -4.096 -8.756 6.937 1.00 97.56 179 ASN A N 1
ATOM 1389 C CA . ASN A 1 179 ? -2.776 -8.517 7.522 1.00 97.56 179 ASN A CA 1
ATOM 1390 C C . ASN A 1 179 ? -1.699 -8.575 6.430 1.00 97.56 179 ASN A C 1
ATOM 1392 O O . ASN A 1 179 ? -1.717 -9.456 5.577 1.00 97.56 179 ASN A O 1
ATOM 1396 N N . SER A 1 180 ? -0.732 -7.657 6.473 1.00 96.12 180 SER A N 1
ATOM 1397 C CA . SER A 1 180 ? 0.280 -7.533 5.416 1.00 96.12 180 SER A CA 1
ATOM 1398 C C . SER A 1 180 ? 1.262 -8.704 5.307 1.00 96.12 180 SER A C 1
ATOM 1400 O O . SER A 1 180 ? 1.904 -8.828 4.269 1.00 96.12 180 SER A O 1
ATOM 1402 N N . ALA A 1 181 ? 1.379 -9.551 6.330 1.00 95.00 181 ALA A N 1
ATOM 1403 C CA . ALA A 1 181 ? 2.269 -10.712 6.366 1.00 95.00 181 ALA A CA 1
ATOM 1404 C C . ALA A 1 181 ? 1.530 -12.066 6.333 1.00 95.00 181 ALA A C 1
ATOM 1406 O O . ALA A 1 181 ? 2.174 -13.102 6.178 1.00 95.00 181 ALA A O 1
ATOM 1407 N N . LYS A 1 182 ? 0.195 -12.085 6.452 1.00 93.69 182 LYS A N 1
ATOM 1408 C CA . LYS A 1 182 ? -0.623 -13.303 6.303 1.00 93.69 182 LYS A CA 1
ATOM 1409 C C . LYS A 1 182 ? -1.032 -13.441 4.835 1.00 93.69 182 LYS A C 1
ATOM 1411 O O . LYS A 1 182 ? -1.907 -12.718 4.371 1.00 93.69 182 LYS A O 1
ATOM 1416 N N . ILE A 1 183 ? -0.340 -14.310 4.097 1.00 89.00 183 ILE A N 1
ATOM 1417 C CA . ILE A 1 183 ? -0.517 -14.484 2.649 1.00 89.00 183 ILE A CA 1
ATOM 1418 C C . ILE A 1 183 ? -1.347 -15.744 2.380 1.00 89.00 183 ILE A C 1
ATOM 1420 O O . ILE A 1 183 ? -0.867 -16.855 2.591 1.00 89.00 183 ILE A O 1
ATOM 1424 N N . ASP A 1 184 ? -2.552 -15.564 1.835 1.00 77.56 184 ASP A N 1
ATOM 1425 C CA . ASP A 1 184 ? -3.515 -16.651 1.571 1.00 77.56 184 ASP A CA 1
ATOM 1426 C C . ASP A 1 184 ? -3.560 -17.093 0.088 1.00 77.56 184 ASP A C 1
ATOM 1428 O O . ASP A 1 184 ? -4.524 -17.710 -0.369 1.00 77.56 184 ASP A O 1
ATOM 1432 N N . HIS A 1 185 ? -2.530 -16.770 -0.703 1.00 69.25 185 HIS A N 1
ATOM 1433 C CA . HIS A 1 185 ? -2.458 -17.086 -2.136 1.00 69.25 185 HIS A CA 1
ATOM 1434 C C . HIS A 1 185 ? -1.310 -18.044 -2.473 1.00 69.25 185 HIS A C 1
ATOM 1436 O O . HIS A 1 185 ? -0.188 -17.880 -1.999 1.00 69.25 185 HIS A O 1
ATOM 1442 N N . THR A 1 186 ? -1.580 -19.020 -3.346 1.00 66.12 186 THR A N 1
ATOM 1443 C CA . THR A 1 186 ? -0.568 -19.936 -3.893 1.00 66.12 186 THR A CA 1
ATOM 1444 C C . THR A 1 186 ? 0.374 -19.190 -4.838 1.00 66.12 186 THR A C 1
ATOM 1446 O O . THR A 1 186 ? -0.083 -18.429 -5.692 1.00 66.12 186 THR A O 1
ATOM 1449 N N . SER A 1 187 ? 1.683 -19.415 -4.707 1.00 64.44 187 SER A N 1
ATOM 1450 C CA . SER A 1 187 ? 2.686 -18.857 -5.615 1.00 64.44 187 SER A CA 1
ATOM 1451 C C . SER A 1 187 ? 2.568 -19.461 -7.016 1.00 64.44 187 SER A C 1
ATOM 1453 O O . SER A 1 187 ? 2.387 -20.669 -7.179 1.00 64.44 187 SER A O 1
ATOM 1455 N N . SER A 1 188 ? 2.692 -18.620 -8.041 1.00 68.88 188 SER A N 1
ATOM 1456 C CA . SER A 1 188 ? 2.851 -19.075 -9.422 1.00 68.88 188 SER A CA 1
ATOM 1457 C C . SER A 1 188 ? 4.337 -19.263 -9.710 1.00 68.88 188 SER A C 1
ATOM 1459 O O . SER A 1 188 ? 5.108 -18.316 -9.579 1.00 68.88 188 SER A O 1
ATOM 1461 N N . LEU A 1 189 ? 4.747 -20.468 -10.109 1.00 61.59 189 LEU A N 1
ATOM 1462 C CA . LEU A 1 189 ? 6.074 -20.685 -10.685 1.00 61.59 189 LEU A CA 1
ATOM 1463 C C . LEU A 1 189 ? 6.006 -20.372 -12.181 1.00 61.59 189 LEU A C 1
ATOM 1465 O O . LEU A 1 189 ? 5.184 -20.949 -12.893 1.00 61.59 189 LEU A O 1
ATOM 1469 N N . ILE A 1 190 ? 6.863 -19.466 -12.647 1.00 61.59 190 ILE A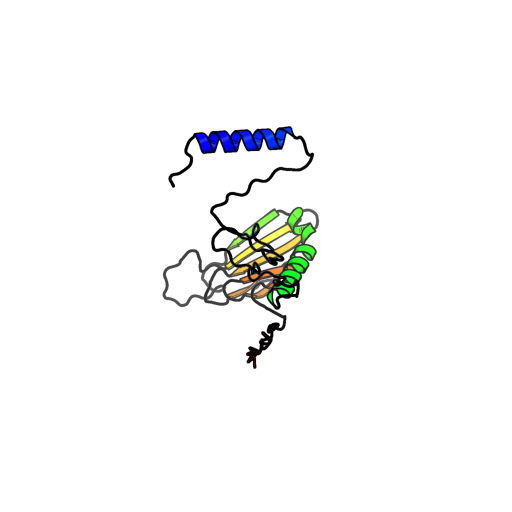 N 1
ATOM 1470 C CA . ILE A 1 190 ? 7.064 -19.233 -14.077 1.00 61.59 190 ILE A CA 1
ATOM 1471 C C . ILE A 1 190 ? 7.958 -20.365 -14.597 1.00 61.59 190 ILE A C 1
ATOM 1473 O O . ILE A 1 190 ? 9.088 -20.536 -14.142 1.00 61.59 190 ILE A O 1
ATOM 1477 N N . ASP A 1 191 ? 7.435 -21.167 -15.524 1.00 49.84 191 ASP A N 1
ATOM 1478 C CA . ASP A 1 191 ? 8.198 -22.196 -16.235 1.00 49.84 191 ASP A CA 1
ATOM 1479 C C . ASP A 1 191 ? 8.976 -21.527 -17.377 1.00 49.84 191 ASP A C 1
ATOM 1481 O O . ASP A 1 191 ? 8.414 -21.223 -18.433 1.00 49.84 191 ASP A O 1
ATOM 1485 N N . HIS A 1 192 ? 10.269 -21.268 -17.165 1.00 46.53 192 HIS A N 1
ATOM 1486 C CA . HIS A 1 192 ? 11.175 -20.895 -18.249 1.00 46.53 192 HIS A CA 1
ATOM 1487 C C . HIS A 1 192 ? 11.435 -22.128 -19.115 1.00 46.53 192 HIS A C 1
ATOM 1489 O O . HIS A 1 192 ? 12.439 -22.823 -18.959 1.00 46.53 192 HIS A O 1
ATOM 1495 N N . ARG A 1 193 ? 10.524 -22.414 -20.047 1.00 40.84 193 ARG A N 1
ATOM 1496 C CA . ARG A 1 193 ? 10.809 -23.386 -21.101 1.00 40.84 193 ARG A CA 1
ATOM 1497 C C . ARG A 1 193 ? 11.889 -22.803 -21.993 1.00 40.84 193 ARG A C 1
ATOM 1499 O O . ARG A 1 193 ? 11.632 -21.845 -22.720 1.00 40.84 193 ARG A O 1
ATOM 1506 N N . ASP A 1 194 ? 13.074 -23.405 -21.949 1.00 36.72 194 ASP A N 1
ATOM 1507 C CA . ASP A 1 194 ? 14.094 -23.214 -22.972 1.00 36.72 194 ASP A CA 1
ATOM 1508 C C . ASP A 1 194 ? 13.452 -23.526 -24.329 1.00 36.72 194 ASP A C 1
ATOM 1510 O O . ASP A 1 194 ? 13.183 -24.681 -24.677 1.00 36.72 194 ASP A O 1
ATOM 1514 N N . LEU A 1 195 ? 13.155 -22.482 -25.102 1.00 43.00 195 LEU A N 1
ATOM 1515 C CA . LEU A 1 195 ? 12.839 -22.624 -26.513 1.00 43.00 195 LEU A CA 1
ATOM 1516 C C . LEU A 1 195 ? 14.152 -23.012 -27.184 1.00 43.00 195 LEU A C 1
ATOM 1518 O O . LEU A 1 195 ? 14.914 -22.143 -27.594 1.00 43.00 195 LEU A O 1
ATOM 1522 N N . GLY A 1 196 ? 14.441 -24.315 -27.211 1.00 37.84 196 GLY A N 1
ATOM 1523 C CA . GLY A 1 196 ? 15.638 -24.892 -27.808 1.00 37.84 196 GLY A CA 1
ATOM 1524 C C . GLY A 1 196 ? 15.818 -24.419 -29.247 1.00 37.84 196 GLY A C 1
ATOM 1525 O O . GLY A 1 196 ? 15.330 -25.043 -30.189 1.00 37.84 196 GLY A O 1
ATOM 1526 N N . LEU A 1 197 ? 16.537 -23.312 -29.420 1.00 38.06 197 LEU A N 1
ATOM 1527 C CA . LEU A 1 197 ? 17.049 -22.857 -30.699 1.00 38.06 197 LEU A CA 1
ATOM 1528 C C . LEU A 1 197 ? 18.203 -23.791 -31.060 1.00 38.06 197 LEU A C 1
ATOM 1530 O O . LEU A 1 197 ? 19.371 -23.524 -30.786 1.00 38.06 197 LEU A O 1
ATOM 1534 N N . GLY A 1 198 ? 17.844 -24.939 -31.634 1.00 32.91 198 GLY A N 1
ATOM 1535 C CA . GLY A 1 198 ? 18.783 -25.842 -32.274 1.00 32.91 198 GLY A CA 1
ATOM 1536 C C . GLY A 1 198 ? 19.537 -25.093 -33.368 1.00 32.91 198 GLY A C 1
ATOM 1537 O O . GLY A 1 198 ? 18.945 -24.630 -34.343 1.00 32.91 198 GLY A O 1
ATOM 1538 N N . PHE A 1 199 ? 20.850 -24.973 -33.193 1.00 34.19 199 PHE A N 1
ATOM 1539 C CA . PHE A 1 199 ? 21.778 -24.552 -34.231 1.00 34.19 199 PHE A CA 1
ATOM 1540 C C . PHE A 1 199 ? 21.684 -25.531 -35.411 1.00 34.19 199 PHE A C 1
ATOM 1542 O O . PHE A 1 199 ? 22.269 -26.612 -35.376 1.00 34.19 199 PHE A O 1
ATOM 1549 N N . TYR A 1 200 ? 20.961 -25.162 -36.469 1.00 29.17 200 TYR A N 1
ATOM 1550 C CA . TYR A 1 200 ? 21.087 -25.836 -37.759 1.00 29.17 200 TYR A CA 1
ATOM 1551 C C . TYR A 1 200 ? 22.346 -25.318 -38.455 1.00 29.17 200 TYR A C 1
ATOM 1553 O O . TYR A 1 200 ? 22.369 -24.234 -39.037 1.00 29.17 200 TYR A O 1
ATOM 1561 N N . HIS A 1 201 ? 23.413 -26.109 -38.367 1.00 29.89 201 HIS A N 1
ATOM 1562 C CA . HIS A 1 201 ? 24.604 -25.962 -39.190 1.00 29.89 201 HIS A CA 1
ATOM 1563 C C . HIS A 1 201 ? 24.238 -26.393 -40.621 1.00 29.89 201 HIS A C 1
ATOM 1565 O O . HIS A 1 201 ? 24.067 -27.579 -40.894 1.00 29.89 201 HIS A O 1
ATOM 1571 N N . VAL A 1 202 ? 24.070 -25.434 -41.533 1.00 31.89 202 VAL A N 1
ATOM 1572 C CA . VAL A 1 202 ? 23.996 -25.715 -42.973 1.00 31.89 202 VAL A CA 1
ATOM 1573 C C . VAL A 1 202 ? 25.419 -26.016 -43.445 1.00 31.89 202 VAL A C 1
ATOM 1575 O O . VAL A 1 202 ? 26.247 -25.111 -43.535 1.00 31.89 202 VAL A O 1
ATOM 1578 N N . LEU A 1 203 ? 25.715 -27.293 -43.688 1.00 29.53 203 LEU A N 1
ATOM 1579 C CA . LEU A 1 203 ? 26.854 -27.704 -44.504 1.00 29.53 203 LEU A CA 1
ATOM 1580 C C . LEU A 1 203 ? 26.457 -27.501 -45.969 1.00 29.53 203 LEU A C 1
ATOM 1582 O O . LEU A 1 203 ? 25.504 -28.112 -46.447 1.00 29.53 203 LEU A O 1
ATOM 1586 N N . LEU A 1 204 ? 27.159 -26.587 -46.634 1.00 30.94 204 LEU A N 1
ATOM 1587 C CA . LEU A 1 204 ? 27.176 -26.462 -48.087 1.00 30.94 204 LEU A CA 1
ATOM 1588 C C . LEU A 1 204 ? 28.013 -27.622 -48.646 1.00 30.94 204 LEU A C 1
ATOM 1590 O O . LEU A 1 204 ? 29.168 -27.778 -48.241 1.00 30.94 204 LEU A O 1
ATOM 1594 N N . GLU A 1 205 ? 27.426 -28.410 -49.547 1.00 40.97 205 GLU A N 1
ATOM 1595 C CA . GLU A 1 205 ? 28.172 -29.040 -50.647 1.00 40.97 205 GLU A CA 1
ATOM 1596 C C . GLU A 1 205 ? 28.406 -28.007 -51.757 1.00 40.97 205 GLU A C 1
ATOM 1598 O O . GLU A 1 205 ? 27.496 -27.170 -51.985 1.00 40.97 205 GLU A O 1
#

Radius of gyration: 24.94 Å; Cα contacts (8 Å, |Δi|>4): 293; chains: 1; bounding box: 50×58×80 Å

Mean predicted aligned error: 11.22 Å

Nearest PDB structures (foldseek):
  6ik8-assembly1_B  TM=9.633E-01  e=9.376E-12  Solanum lycopersicum
  3w5f-assembly2_B  TM=8.390E-01  e=8.348E-12  Solanum lycopersicum
  3w5g-assembly2_B  TM=8.234E-01  e=6.364E-11  Solanum lycopersicum
  4k7r-assembly1_A  TM=2.195E-01  e=5.218E+00  Escherichia coli K-12

Secondary structure (DSSP, 8-state):
----HHHHHHHHHHHHHHHHHT--SS-------SSPPP--SB--B--TTTSS-TT--SB--TT-SB-TTS-B-TTHHHHHHHHHHHHHHTHHHHHSSEEEEEEE-TTSSSPPPS-S---TTS-EEEEEEE-TTT--EEEEEEE--SS--EEEE-GGG-EEEE-TTEEEEEETTTEEEEETT---SPPPPP---------------

Solvent-accessible surface area (backbone atoms only — not comparable to full-atom values): 12472 Å² total; per-residue (Å²): 136,80,83,65,60,69,65,43,53,54,49,57,50,53,54,50,53,52,56,60,71,66,65,82,86,67,89,87,83,81,88,87,80,84,89,71,82,69,91,39,63,60,41,24,64,32,60,85,87,89,40,51,61,93,93,48,56,51,68,37,25,78,88,12,36,17,31,50,88,65,48,78,32,37,38,57,35,58,53,54,50,51,50,52,52,47,50,59,76,46,39,74,45,70,78,62,36,53,76,49,76,47,73,52,61,70,76,76,32,44,72,69,74,97,81,67,83,88,55,97,47,71,39,34,38,40,39,38,33,39,18,84,89,78,69,48,39,40,24,39,43,33,26,53,21,80,83,51,60,28,53,39,73,60,69,94,43,40,76,46,83,41,51,37,58,20,42,34,38,17,53,71,47,59,41,80,70,46,41,77,69,68,78,94,54,75,68,61,82,83,80,83,72,79,77,78,77,72,83,78,80,81,80,82,131

Sequence (205 aa):
MGPYGEAGKSYIKWRAELAVSLNVGVPWVTCKQADAPEPMYHGGTNFGRTAGGPYIATSYEYDAPLDEYGNLNQPKWGHLKQLHAAIKSVEKILTNSTSTTKEFGNANVCIRHKFSQSSAFDRCQLTTYTNAATGERVCFLSNLNTTQDAHIDLQKDGKYFVPAWSVSILEGCNKEIYNSAKIDHTSSLIDHRDLGLGFYHVLLE

pLDDT: mean 81.55, std 19.23, range [29.17, 98.06]

Organism: NCBI:txid112253